Protein AF-A0AAX6IM41-F1 (afdb_monomer_lite)

Sequence (228 aa):
MDAFSNVVHNAVAFLSSGDANSGDGSAFSDLHLQEYSLAGMVCLLQQVRPNLSRSDAMWCLLASDLNVGRAAALEIPSRSDPKPVPSPRLEESDAVDSVLKSLENMSIKEEGEGEEEEEGKEMILDLVKQVRDLETQVKEQKAWAQRKAVQAVKKLSNDLTELKVLRMEREENQMVKMGKQALEDSTMKRLVEMEGALKKASGQVDRANAAPAGDVESGDMGRWRRAS

Secondary structure (DSSP, 8-state):
--HHHHHHHHHHHHHHT-------GGGGTS-THHHHHHHHHHHHHHHH-TT--HHHHHHHHHTTTT-HHHHHTPPPP------------THHHHHHHHHHHHHHHHHT---S--HHHHHHHHHHHHHHHHHHHHHHHHHHHHHHHHHHHHHHHHHHHHHHHHHHHHHHHHHHHHHHHHHHHHHHHHHHHHHHHHHHHHHHHHHHHHHHHHS------SS-TTSSS---

Foldseek 3Di:
DDPVVVVVVVVCCVVVVPCPPDDPPVVCVPPCCVVVVLVVLLVVLCVLPVVQDSVLSSVLCVVVVNDSVSSNPDDRPPCPDPPVPPPPPCVVVVVVVVVLVVLVVVLPDDDDDDPVSVVVSVVSVVVSVVVVVVVVVVVVVVVVVVVVVVVVVVVVVVVVVVVVVVVVVVVVVVVVVVVVVVVVVVVVVVVVVVVVVVVVVVVVVVVVVPPPPPDPPDDPPDPDPDDD

Radius of gyration: 45.44 Å; chains: 1; bounding box: 107×66×139 Å

pLDDT: mean 79.49, std 18.51, range [37.44, 98.38]

InterPro domains:
  IPR046527 PIR2-like, helical domain [PF20235] (1-74)
  IPR046934 PP2CA INTERACTING RING FINGER PROTEIN 2-like [PTHR46405] (109-211)

Organism: Iris pallida (NCBI:txid29817)

Structure (mmCIF, N/CA/C/O backbone):
data_AF-A0AAX6IM41-F1
#
_entry.id   AF-A0AAX6IM41-F1
#
loop_
_atom_site.group_PDB
_atom_site.id
_atom_site.type_symbol
_atom_site.label_atom_id
_atom_site.label_alt_id
_atom_site.label_comp_id
_atom_site.label_asym_id
_atom_site.label_entity_id
_atom_site.label_seq_id
_atom_site.pdbx_PDB_ins_code
_atom_site.Cartn_x
_atom_site.Cartn_y
_atom_site.Cartn_z
_atom_site.occupancy
_atom_site.B_iso_or_equiv
_atom_site.auth_seq_id
_atom_site.auth_comp_id
_atom_site.auth_asym_id
_atom_site.auth_atom_id
_atom_site.pdbx_PDB_model_num
ATOM 1 N N . MET A 1 1 ? -9.556 -31.821 -36.626 1.00 56.19 1 MET A N 1
ATOM 2 C CA . MET A 1 1 ? -9.173 -31.557 -35.224 1.00 56.19 1 MET A CA 1
ATOM 3 C C . MET A 1 1 ? -9.761 -30.217 -34.831 1.00 56.19 1 MET A C 1
ATOM 5 O O . MET A 1 1 ? -9.645 -29.289 -35.620 1.00 56.19 1 MET A O 1
ATOM 9 N N . ASP A 1 2 ? -10.436 -30.142 -33.685 1.00 83.56 2 ASP A N 1
ATOM 10 C CA . ASP A 1 2 ? -10.979 -28.891 -33.143 1.00 83.56 2 ASP A CA 1
ATOM 11 C C . ASP A 1 2 ? -9.843 -27.986 -32.632 1.00 83.56 2 ASP A C 1
ATOM 13 O O . ASP A 1 2 ? -8.815 -28.484 -32.163 1.00 83.56 2 ASP A O 1
ATOM 17 N N . ALA A 1 3 ? -10.019 -26.668 -32.731 1.00 71.50 3 ALA A N 1
ATOM 18 C CA . ALA A 1 3 ? -9.023 -25.680 -32.322 1.00 71.50 3 ALA A CA 1
ATOM 19 C C . ALA A 1 3 ? -8.642 -25.856 -30.847 1.00 71.50 3 ALA A C 1
ATOM 21 O O . ALA A 1 3 ? -7.462 -25.808 -30.505 1.00 71.50 3 ALA A O 1
ATOM 22 N N . PHE A 1 4 ? -9.622 -26.169 -29.994 1.00 69.56 4 PHE A N 1
ATOM 23 C CA . PHE A 1 4 ? -9.391 -26.467 -28.584 1.00 69.56 4 PHE A CA 1
ATOM 24 C C . PHE A 1 4 ? -8.487 -27.689 -28.399 1.00 69.56 4 PHE A C 1
ATOM 26 O O . PHE A 1 4 ? -7.491 -27.632 -27.680 1.00 69.56 4 PHE A O 1
ATOM 33 N N . SER A 1 5 ? -8.786 -28.778 -29.111 1.00 84.19 5 SER A N 1
ATOM 34 C CA . SER A 1 5 ? -7.987 -30.003 -29.047 1.00 84.19 5 SER A CA 1
ATOM 35 C C . SER A 1 5 ? -6.545 -29.761 -29.495 1.00 84.19 5 SER A C 1
ATOM 37 O O . SER A 1 5 ? -5.633 -30.361 -28.938 1.00 84.19 5 SER A O 1
ATOM 39 N N . ASN A 1 6 ? -6.334 -28.875 -30.469 1.00 76.88 6 ASN A N 1
ATOM 40 C CA . ASN A 1 6 ? -5.008 -28.543 -30.984 1.00 76.88 6 ASN A CA 1
ATOM 41 C C . ASN A 1 6 ? -4.199 -27.685 -29.993 1.00 76.88 6 ASN A C 1
ATOM 43 O O . ASN A 1 6 ? -3.004 -27.905 -29.804 1.00 76.88 6 ASN A O 1
ATOM 47 N N . VAL A 1 7 ? -4.864 -26.741 -29.318 1.00 84.00 7 VAL A N 1
ATOM 48 C CA . VAL A 1 7 ? -4.258 -25.897 -28.275 1.00 84.00 7 VAL A CA 1
ATOM 49 C C . VAL A 1 7 ? -3.870 -26.734 -27.058 1.00 84.00 7 VAL A C 1
ATOM 51 O O . VAL A 1 7 ? -2.740 -26.636 -26.586 1.00 84.00 7 VAL A O 1
ATOM 54 N N . VAL A 1 8 ? -4.768 -27.605 -26.588 1.00 83.88 8 VAL A N 1
ATOM 55 C CA . VAL A 1 8 ? -4.489 -28.495 -25.451 1.00 83.88 8 VAL A CA 1
ATOM 56 C C . VAL A 1 8 ? -3.366 -29.469 -25.793 1.00 83.88 8 VAL A C 1
ATOM 58 O O . VAL A 1 8 ? -2.466 -29.669 -24.984 1.00 83.88 8 VAL A O 1
ATOM 61 N N . HIS A 1 9 ? -3.373 -30.037 -27.000 1.00 82.06 9 HIS A N 1
ATOM 62 C CA . HIS A 1 9 ? -2.339 -30.977 -27.419 1.00 82.06 9 HIS A CA 1
ATOM 63 C C . HIS A 1 9 ? -0.952 -30.322 -27.485 1.00 82.06 9 HIS A C 1
ATOM 65 O O . HIS A 1 9 ? 0.009 -30.890 -26.972 1.00 82.06 9 HIS A O 1
ATOM 71 N N . ASN A 1 10 ? -0.857 -29.101 -28.022 1.00 75.75 10 ASN A N 1
ATOM 72 C CA . ASN A 1 10 ? 0.391 -28.333 -28.024 1.00 75.75 10 ASN A CA 1
ATOM 73 C C . ASN A 1 10 ? 0.855 -27.959 -26.613 1.00 75.75 10 ASN A C 1
ATOM 75 O O . ASN A 1 10 ? 2.031 -28.118 -26.296 1.00 75.75 10 ASN A O 1
ATOM 79 N N . ALA A 1 11 ? -0.052 -27.491 -25.752 1.00 80.75 11 ALA A N 1
ATOM 80 C CA . ALA A 1 11 ? 0.292 -27.100 -24.386 1.00 80.75 11 ALA A CA 1
ATOM 81 C C . ALA A 1 11 ? 0.803 -28.294 -23.566 1.00 80.75 11 ALA A C 1
ATOM 83 O O . ALA A 1 11 ? 1.813 -28.195 -22.872 1.00 80.75 11 ALA A O 1
ATOM 84 N N . VAL A 1 12 ? 0.139 -29.446 -23.687 1.00 81.69 12 VAL A N 1
ATOM 85 C CA . VAL A 1 12 ? 0.554 -30.680 -23.015 1.00 81.69 12 VAL A CA 1
ATOM 86 C C . VAL A 1 12 ? 1.887 -31.178 -23.566 1.00 81.69 12 VAL A C 1
ATOM 88 O O . VAL A 1 12 ? 2.749 -31.548 -22.774 1.00 81.69 12 VAL A O 1
ATOM 91 N N . ALA A 1 13 ? 2.095 -31.153 -24.886 1.00 79.50 13 ALA A N 1
ATOM 92 C CA . ALA A 1 13 ? 3.377 -31.527 -25.483 1.00 79.50 13 ALA A CA 1
ATOM 93 C C . ALA A 1 13 ? 4.521 -30.632 -24.976 1.00 79.50 13 ALA A C 1
ATOM 95 O O . ALA A 1 13 ? 5.575 -31.139 -24.601 1.00 79.50 13 ALA A O 1
ATOM 96 N N . PHE A 1 14 ? 4.285 -29.322 -24.880 1.00 75.56 14 PHE A N 1
ATOM 97 C CA . PHE A 1 14 ? 5.267 -28.356 -24.390 1.00 75.56 14 PHE A CA 1
ATOM 98 C C . PHE A 1 14 ? 5.641 -28.595 -22.919 1.00 75.56 14 PHE A C 1
ATOM 100 O O . PHE A 1 14 ? 6.818 -28.647 -22.577 1.00 75.56 14 PHE A O 1
ATOM 107 N N . LEU A 1 15 ? 4.649 -28.824 -22.052 1.00 75.44 15 LEU A N 1
ATOM 108 C CA . LEU A 1 15 ? 4.874 -29.106 -20.629 1.00 75.44 15 LEU A CA 1
ATOM 109 C C . LEU A 1 15 ? 5.491 -30.492 -20.382 1.00 75.44 15 LEU A C 1
ATOM 111 O O . LEU A 1 15 ? 6.252 -30.668 -19.434 1.00 75.44 15 LEU A O 1
ATOM 115 N N . SER A 1 16 ? 5.181 -31.472 -21.235 1.00 75.19 16 SER A N 1
ATOM 116 C CA . SER A 1 16 ? 5.694 -32.844 -21.113 1.00 75.19 16 SER A CA 1
ATOM 117 C C . SER A 1 16 ? 7.119 -32.992 -21.641 1.00 75.19 16 SER A C 1
ATOM 119 O O . SER A 1 16 ? 7.821 -33.912 -21.229 1.00 75.19 16 SER A O 1
ATOM 121 N N . SER A 1 17 ? 7.557 -32.107 -22.544 1.00 63.66 17 SER A N 1
ATOM 122 C CA . SER A 1 17 ? 8.887 -32.197 -23.153 1.00 63.66 17 SER A CA 1
ATOM 123 C C . SER A 1 17 ? 10.012 -31.688 -22.249 1.00 63.66 17 SER A C 1
ATOM 125 O O . SER A 1 17 ? 11.171 -31.830 -22.627 1.00 63.66 17 SER A O 1
ATOM 127 N N . GLY A 1 18 ? 9.704 -31.135 -21.067 1.00 56.78 18 GLY A N 1
ATOM 128 C CA . GLY A 1 18 ? 10.680 -30.875 -20.001 1.00 56.78 18 GLY A CA 1
ATOM 129 C C . GLY A 1 18 ? 11.868 -29.983 -20.377 1.00 56.78 18 GLY A C 1
ATOM 130 O O . GLY A 1 18 ? 12.823 -29.906 -19.609 1.00 56.78 18 GLY A O 1
ATOM 131 N N . ASP A 1 19 ? 11.826 -29.306 -21.525 1.00 52.22 19 ASP A N 1
ATOM 132 C CA . ASP A 1 19 ? 12.903 -28.443 -21.995 1.00 52.22 19 ASP A CA 1
ATOM 133 C C . ASP A 1 19 ? 12.692 -27.039 -21.425 1.00 52.22 19 ASP A C 1
ATOM 135 O O . ASP A 1 19 ? 12.343 -26.079 -22.109 1.00 52.22 19 ASP A O 1
ATOM 139 N N . ALA A 1 20 ? 12.868 -26.930 -20.108 1.00 55.19 20 ALA A N 1
ATOM 140 C CA . ALA A 1 20 ? 12.986 -25.660 -19.401 1.00 55.19 20 ALA A CA 1
ATOM 141 C C . ALA A 1 20 ? 14.367 -25.024 -19.651 1.00 55.19 20 ALA A C 1
ATOM 143 O O . ALA A 1 20 ? 14.981 -24.472 -18.736 1.00 55.19 20 ALA A O 1
ATOM 144 N N . ASN A 1 21 ? 14.900 -25.137 -20.870 1.00 51.75 21 ASN A N 1
ATOM 145 C CA . ASN A 1 21 ? 16.177 -24.546 -21.204 1.00 51.75 21 ASN A CA 1
ATOM 146 C C . ASN A 1 21 ? 15.980 -23.099 -21.664 1.00 51.75 21 ASN A C 1
ATOM 148 O O . ASN A 1 21 ? 15.691 -22.814 -22.821 1.00 51.75 21 ASN A O 1
ATOM 152 N N . SER A 1 22 ? 16.172 -22.191 -20.707 1.00 52.19 22 SER A N 1
ATOM 153 C CA . SER A 1 22 ? 16.793 -20.878 -20.911 1.00 52.19 22 SER A CA 1
ATOM 154 C C . SER A 1 22 ? 16.236 -20.035 -22.069 1.00 52.19 22 SER A C 1
ATOM 156 O O . SER A 1 22 ? 16.985 -19.520 -22.894 1.00 52.19 22 SER A O 1
ATOM 158 N N . GLY A 1 23 ? 14.917 -19.857 -22.112 1.00 45.66 23 GLY A N 1
ATOM 159 C CA . GLY A 1 23 ? 14.276 -18.785 -22.866 1.00 45.66 23 GLY A CA 1
ATOM 160 C C . GLY A 1 23 ? 13.927 -17.655 -21.909 1.00 45.66 23 GLY A C 1
ATOM 161 O O . GLY A 1 23 ? 13.082 -17.841 -21.040 1.00 45.66 23 GLY A O 1
ATOM 162 N N . ASP A 1 24 ? 14.629 -16.534 -22.046 1.00 47.53 24 ASP A N 1
ATOM 163 C CA . ASP A 1 24 ? 14.339 -15.222 -21.466 1.00 47.53 24 ASP A CA 1
ATOM 164 C C . ASP A 1 24 ? 12.879 -15.060 -20.984 1.00 47.53 24 ASP A C 1
ATOM 166 O O . ASP A 1 24 ? 11.926 -15.169 -21.761 1.00 47.53 24 ASP A O 1
ATOM 170 N N . GLY A 1 25 ? 12.707 -14.761 -19.691 1.00 48.38 25 GLY A N 1
ATOM 171 C CA . GLY A 1 25 ? 11.412 -14.458 -19.068 1.00 48.38 25 GLY A CA 1
ATOM 172 C C . GLY A 1 25 ? 10.672 -13.257 -19.685 1.00 48.38 25 GLY A C 1
ATOM 173 O O . GLY A 1 25 ? 9.590 -12.894 -19.221 1.00 48.38 25 GLY A O 1
ATOM 174 N N . SER A 1 26 ? 11.211 -12.644 -20.743 1.00 49.38 26 SER A N 1
ATOM 175 C CA . SER A 1 26 ? 10.553 -11.622 -21.553 1.00 49.38 26 SER A CA 1
ATOM 176 C C . SER A 1 26 ? 9.393 -12.136 -22.414 1.00 49.38 26 SER A C 1
ATOM 178 O O . SER A 1 26 ? 8.506 -11.342 -22.725 1.00 49.38 26 SER A O 1
ATOM 180 N N . ALA A 1 27 ? 9.307 -13.438 -22.729 1.00 50.91 27 ALA A N 1
ATOM 181 C CA . ALA A 1 27 ? 8.261 -13.968 -23.623 1.00 50.91 27 ALA A CA 1
ATOM 182 C C . ALA A 1 27 ? 6.819 -13.784 -23.098 1.00 50.91 27 ALA A C 1
ATOM 184 O O . ALA A 1 27 ? 5.864 -13.833 -23.872 1.00 50.91 27 ALA A O 1
ATOM 185 N N . PHE A 1 28 ? 6.656 -13.532 -21.796 1.00 42.47 28 PHE A N 1
ATOM 186 C CA . PHE A 1 28 ? 5.368 -13.194 -21.179 1.00 42.47 28 PHE A CA 1
ATOM 187 C C . PHE A 1 28 ? 5.298 -11.771 -20.621 1.00 42.47 28 PHE A C 1
ATOM 189 O O . PHE A 1 28 ? 4.240 -11.364 -20.152 1.00 42.47 28 PHE A O 1
ATOM 196 N N . SER A 1 29 ? 6.388 -11.003 -20.687 1.00 48.03 29 SER A N 1
ATOM 197 C CA . SER A 1 29 ? 6.413 -9.626 -20.178 1.00 48.03 29 SER A CA 1
ATOM 198 C C . SER A 1 29 ? 5.613 -8.661 -21.063 1.00 48.03 29 SER A C 1
ATOM 200 O O . SER A 1 29 ? 5.144 -7.639 -20.575 1.00 48.03 29 SER A O 1
ATOM 202 N N . ASP A 1 30 ? 5.433 -9.008 -22.343 1.00 50.41 30 ASP A N 1
ATOM 203 C CA . ASP A 1 30 ? 4.736 -8.185 -23.346 1.00 50.41 30 ASP A CA 1
ATOM 204 C C . ASP A 1 30 ? 3.269 -8.598 -23.557 1.00 50.41 30 ASP A C 1
ATOM 206 O O . ASP A 1 30 ? 2.481 -7.921 -24.221 1.00 50.41 30 ASP A O 1
ATOM 210 N N . LEU A 1 31 ? 2.863 -9.721 -22.964 1.00 46.94 31 LEU A N 1
ATOM 211 C CA . LEU A 1 31 ? 1.472 -10.118 -22.961 1.00 46.94 31 LEU A CA 1
ATOM 212 C C . LEU A 1 31 ? 0.847 -9.482 -21.724 1.00 46.94 31 LEU A C 1
ATOM 214 O O . LEU A 1 31 ? 1.042 -9.943 -20.602 1.00 46.94 31 LEU A O 1
ATOM 218 N N . HIS A 1 32 ? -0.004 -8.483 -21.942 1.00 51.91 32 HIS A N 1
ATOM 219 C CA . HIS A 1 32 ? -0.991 -7.958 -20.987 1.00 51.91 32 HIS A CA 1
ATOM 220 C C . HIS A 1 32 ? -1.922 -9.050 -20.396 1.00 51.91 32 HIS A C 1
ATOM 222 O O . HIS A 1 32 ? -2.975 -8.759 -19.840 1.00 51.91 32 HIS A O 1
ATOM 228 N N . LEU A 1 33 ? -1.575 -10.332 -20.524 1.00 53.97 33 LEU A N 1
ATOM 229 C CA . LEU A 1 33 ? -2.259 -11.503 -20.016 1.00 53.97 33 LEU A CA 1
ATOM 230 C C . LEU A 1 33 ? -2.556 -11.383 -18.524 1.00 53.97 33 LEU A C 1
ATOM 232 O O . LEU A 1 33 ? -3.592 -11.867 -18.102 1.00 53.97 33 LEU A O 1
ATOM 236 N N . GLN A 1 34 ? -1.725 -10.701 -17.732 1.00 54.88 34 GLN A N 1
ATOM 237 C CA . GLN A 1 34 ? -2.030 -10.441 -16.322 1.00 54.88 34 GLN A CA 1
ATOM 238 C C . GLN A 1 34 ? -3.198 -9.451 -16.150 1.00 54.88 34 GLN A C 1
ATOM 240 O O . GLN A 1 34 ? -4.094 -9.690 -15.339 1.00 54.88 34 GLN A O 1
ATOM 245 N N . GLU A 1 35 ? -3.239 -8.378 -16.944 1.00 53.56 35 GLU A N 1
ATOM 246 C CA . GLU A 1 35 ? -4.320 -7.382 -16.925 1.00 53.56 35 GLU A CA 1
ATOM 247 C C . GLU A 1 35 ? -5.621 -7.945 -17.520 1.00 53.56 35 GLU A C 1
ATOM 249 O O . GLU A 1 35 ? -6.700 -7.757 -16.952 1.00 53.56 35 GLU A O 1
ATOM 254 N N . TYR A 1 36 ? -5.524 -8.710 -18.612 1.00 62.78 36 TYR A N 1
ATOM 255 C CA . TYR A 1 36 ? -6.655 -9.407 -19.226 1.00 62.78 36 TYR A CA 1
ATOM 256 C C . TYR A 1 36 ? -7.138 -10.600 -18.386 1.00 62.78 36 TYR A C 1
ATOM 258 O O . TYR A 1 36 ? -8.338 -10.864 -18.354 1.00 62.78 36 TYR A O 1
ATOM 266 N N . SER A 1 37 ? -6.252 -11.276 -17.644 1.00 76.81 37 SER A N 1
ATOM 267 C CA . SER A 1 37 ? -6.614 -12.343 -16.697 1.00 76.81 37 SER A CA 1
ATOM 268 C C . SER A 1 37 ? -7.368 -11.777 -15.498 1.00 76.81 37 SER A C 1
ATOM 270 O O . SER A 1 37 ? -8.423 -12.300 -15.144 1.00 76.81 37 SER A O 1
ATOM 272 N N . LEU A 1 38 ? -6.919 -10.652 -14.924 1.00 86.38 38 LEU A N 1
ATOM 273 C CA . LEU A 1 38 ? -7.656 -9.984 -13.848 1.00 86.38 38 LEU A CA 1
ATOM 274 C C . LEU A 1 38 ? -9.015 -9.469 -14.327 1.00 86.38 38 LEU A C 1
ATOM 276 O O . LEU A 1 38 ? -10.023 -9.698 -13.662 1.00 86.38 38 LEU A O 1
ATOM 280 N N . ALA A 1 39 ? -9.067 -8.816 -15.491 1.00 88.19 39 ALA A N 1
ATOM 281 C CA . ALA A 1 39 ? -10.329 -8.383 -16.085 1.00 88.19 39 ALA A CA 1
ATOM 282 C C . ALA A 1 39 ? -11.271 -9.571 -16.352 1.00 88.19 39 ALA A C 1
ATOM 284 O O . ALA A 1 39 ? -12.469 -9.473 -16.080 1.00 88.19 39 ALA A O 1
ATOM 285 N N . GLY A 1 40 ? -10.728 -10.702 -16.812 1.00 88.88 40 GLY A N 1
ATOM 286 C CA . GLY A 1 40 ? -11.453 -11.957 -16.995 1.00 88.88 40 GLY A CA 1
ATOM 287 C C . GLY A 1 40 ? -12.000 -12.519 -15.682 1.00 88.88 40 GLY A C 1
ATOM 288 O O . GLY A 1 40 ? -13.186 -12.824 -15.601 1.00 88.88 40 GLY A O 1
ATOM 289 N N . MET A 1 41 ? -11.187 -12.581 -14.626 1.00 90.62 41 MET A N 1
ATOM 290 C CA . MET A 1 41 ? -11.609 -13.033 -13.294 1.00 90.62 41 MET A CA 1
ATOM 291 C C . MET A 1 41 ? -12.680 -12.125 -12.681 1.00 90.62 41 MET A C 1
ATOM 293 O O . MET A 1 41 ? -13.647 -12.621 -12.104 1.00 90.62 41 MET A O 1
ATOM 297 N N . VAL A 1 42 ? -12.549 -10.805 -12.844 1.00 91.81 42 VAL A N 1
ATOM 298 C CA . VAL A 1 42 ? -13.567 -9.831 -12.427 1.00 91.81 42 VAL A CA 1
ATOM 299 C C . VAL A 1 42 ? -14.871 -10.058 -13.192 1.00 91.81 42 VAL A C 1
ATOM 301 O O . VAL A 1 42 ? -15.928 -10.119 -12.569 1.00 91.81 42 VAL A O 1
ATOM 304 N N . CYS A 1 43 ? -14.810 -10.264 -14.512 1.00 90.50 43 CYS A N 1
ATOM 305 C CA . CYS A 1 43 ? -15.995 -10.582 -15.310 1.00 90.50 43 CYS A CA 1
ATOM 306 C C . CYS A 1 43 ? -16.649 -11.900 -14.869 1.00 90.50 43 CYS A C 1
ATOM 308 O O . CYS A 1 43 ? -17.869 -11.954 -14.747 1.00 90.50 43 CYS A O 1
ATOM 310 N N . LEU A 1 44 ? -15.865 -12.946 -14.592 1.00 91.75 44 LEU A N 1
ATOM 311 C CA . LEU A 1 44 ? -16.376 -14.234 -14.108 1.00 91.75 44 LEU A CA 1
ATOM 312 C C . LEU A 1 44 ? -17.070 -14.098 -12.744 1.00 91.75 44 LEU A C 1
ATOM 314 O O . LEU A 1 44 ? -18.157 -14.634 -12.549 1.00 91.75 44 LEU A O 1
ATOM 318 N N . LEU A 1 45 ? -16.499 -13.325 -11.819 1.00 92.50 45 LEU A N 1
ATOM 319 C CA . LEU A 1 45 ? -17.137 -13.017 -10.535 1.00 92.50 45 LEU A CA 1
ATOM 320 C C . LEU A 1 45 ? -18.448 -12.254 -10.701 1.00 92.50 45 LEU A C 1
ATOM 322 O O . LEU A 1 45 ? -19.424 -12.574 -10.027 1.00 92.50 45 LEU A O 1
ATOM 326 N N . GLN A 1 46 ? -18.487 -11.280 -11.610 1.00 91.75 46 GLN A N 1
ATOM 327 C CA . GLN A 1 46 ? -19.702 -10.523 -11.907 1.00 91.75 46 GLN A CA 1
ATOM 328 C C . GLN A 1 46 ? -20.771 -11.380 -12.601 1.00 91.75 46 GLN A C 1
ATOM 330 O O . GLN A 1 46 ? -21.954 -11.137 -12.399 1.00 91.75 46 GLN A O 1
ATOM 335 N N . GLN A 1 47 ? -20.396 -12.423 -13.349 1.00 89.12 47 GLN A N 1
ATOM 336 C CA . GLN A 1 47 ? -21.360 -13.389 -13.896 1.00 89.12 47 GLN A CA 1
ATOM 337 C C . GLN A 1 47 ? -22.025 -14.227 -12.798 1.00 89.12 47 GLN A C 1
ATOM 339 O O . GLN A 1 47 ? -23.228 -14.468 -12.854 1.00 89.12 47 GLN A O 1
ATOM 344 N N . VAL A 1 48 ? -21.262 -14.647 -11.784 1.00 89.25 48 VAL A N 1
ATOM 345 C CA . VAL A 1 48 ? -21.794 -15.406 -10.637 1.00 89.25 48 VAL A CA 1
ATOM 346 C C . VAL A 1 48 ? -22.537 -14.485 -9.656 1.00 89.25 48 VAL A C 1
ATOM 348 O O . VAL A 1 48 ? -23.469 -14.915 -8.979 1.00 89.25 48 VAL A O 1
ATOM 351 N N . ARG A 1 49 ? -22.149 -13.204 -9.581 1.00 86.56 49 ARG A N 1
ATOM 352 C CA . ARG A 1 49 ? -22.723 -12.181 -8.692 1.00 86.56 49 ARG A CA 1
ATOM 353 C C . ARG A 1 49 ? -22.996 -10.880 -9.464 1.00 86.56 49 ARG A C 1
ATOM 355 O O . ARG A 1 49 ? -22.202 -9.946 -9.378 1.00 86.56 49 ARG A O 1
ATOM 362 N N . PRO A 1 50 ? -24.137 -10.765 -10.166 1.00 8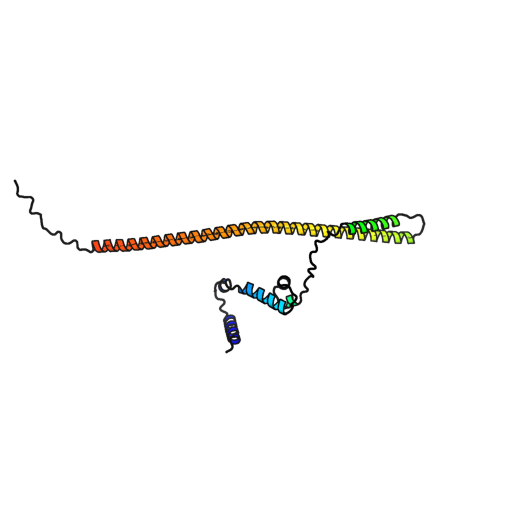2.06 50 PRO A N 1
ATOM 363 C CA . PRO A 1 50 ? -24.415 -9.639 -11.070 1.00 82.06 50 PRO A CA 1
ATOM 364 C C . PRO A 1 50 ? -24.542 -8.277 -10.377 1.00 82.06 50 PRO A C 1
ATOM 366 O O . PRO A 1 50 ? -24.311 -7.246 -11.000 1.00 82.06 50 PRO A O 1
ATOM 369 N N . ASN A 1 51 ? -24.839 -8.258 -9.075 1.00 85.12 51 ASN A N 1
ATOM 370 C CA . ASN A 1 51 ? -24.920 -7.026 -8.282 1.00 85.12 51 ASN A CA 1
ATOM 371 C C . ASN A 1 51 ? -23.557 -6.578 -7.716 1.00 85.12 51 ASN A C 1
ATOM 373 O O . ASN A 1 51 ? -23.488 -5.599 -6.976 1.00 85.12 51 ASN A O 1
ATOM 377 N N . LEU A 1 52 ? -22.475 -7.305 -8.016 1.00 88.06 52 LEU A N 1
ATOM 378 C CA . LEU A 1 52 ? -21.134 -7.025 -7.513 1.00 88.06 52 LEU A CA 1
ATOM 379 C C . LEU A 1 52 ? -20.481 -5.908 -8.335 1.00 88.06 52 LEU A C 1
ATOM 381 O O . LEU A 1 52 ? -20.256 -6.043 -9.544 1.00 88.06 52 LEU A O 1
ATOM 385 N N . SER A 1 53 ? -20.139 -4.799 -7.678 1.00 91.19 53 SER A N 1
ATOM 386 C CA . SER A 1 53 ? -19.420 -3.714 -8.344 1.00 91.19 53 SER A CA 1
ATOM 387 C C . SER A 1 53 ? -18.028 -4.179 -8.787 1.00 91.19 53 SER A C 1
ATOM 389 O O . SER A 1 53 ? -17.431 -5.077 -8.189 1.00 91.19 53 SER A O 1
ATOM 391 N N . ARG A 1 54 ? -17.467 -3.540 -9.821 1.00 89.31 54 ARG A N 1
ATOM 392 C CA . ARG A 1 54 ? -16.105 -3.848 -10.292 1.00 89.31 54 ARG A CA 1
ATOM 393 C C . ARG A 1 54 ? -15.079 -3.725 -9.158 1.00 89.31 54 ARG A C 1
ATOM 395 O O . ARG A 1 54 ? -14.151 -4.524 -9.079 1.00 89.31 54 ARG A O 1
ATOM 402 N N . SER A 1 55 ? -15.258 -2.740 -8.276 1.00 88.88 55 SER A N 1
ATOM 403 C CA . SER A 1 55 ? -14.417 -2.531 -7.094 1.00 88.88 55 SER A CA 1
ATOM 404 C C . SER A 1 55 ? -14.543 -3.650 -6.066 1.00 88.88 55 SER A C 1
ATOM 406 O O . SER A 1 55 ? -13.523 -4.115 -5.563 1.00 88.88 55 SER A O 1
ATOM 408 N N . ASP A 1 56 ? -15.759 -4.110 -5.784 1.00 91.94 56 ASP A N 1
ATOM 409 C CA . ASP A 1 56 ? -15.976 -5.177 -4.803 1.00 91.94 56 ASP A CA 1
ATOM 410 C C . ASP A 1 56 ? -15.479 -6.521 -5.344 1.00 91.94 56 ASP A C 1
ATOM 412 O O . ASP A 1 56 ? -14.865 -7.289 -4.612 1.00 91.94 56 ASP A O 1
ATOM 416 N N . ALA A 1 57 ? -15.635 -6.768 -6.649 1.00 91.94 57 ALA A N 1
ATOM 417 C CA . ALA A 1 57 ? -15.063 -7.934 -7.316 1.00 91.94 57 ALA A CA 1
ATOM 418 C C . ALA A 1 57 ? -13.532 -7.966 -7.208 1.00 91.94 57 ALA A C 1
ATOM 420 O O . ALA A 1 57 ? -12.957 -9.001 -6.870 1.00 91.94 57 ALA A O 1
ATOM 421 N N . MET A 1 58 ? -12.866 -6.828 -7.437 1.00 91.88 58 MET A N 1
ATOM 422 C CA . MET A 1 58 ? -11.417 -6.723 -7.245 1.00 91.88 58 MET A CA 1
ATOM 423 C C . MET A 1 58 ? -11.019 -6.956 -5.782 1.00 91.88 58 MET A C 1
ATOM 425 O O . MET A 1 58 ? -10.042 -7.657 -5.528 1.00 91.88 58 MET A O 1
ATOM 429 N N . TRP A 1 59 ? -11.781 -6.432 -4.817 1.00 92.00 59 TRP A N 1
ATOM 430 C CA . TRP A 1 59 ? -11.522 -6.668 -3.394 1.00 92.00 59 TRP A CA 1
ATOM 431 C C . TRP A 1 59 ? -11.667 -8.148 -3.013 1.00 92.00 59 TRP A C 1
ATOM 433 O O . TRP A 1 59 ? -10.770 -8.697 -2.378 1.00 92.00 59 TRP A O 1
ATOM 443 N N . CYS A 1 60 ? -12.734 -8.822 -3.454 1.00 90.25 60 CYS A N 1
ATOM 444 C CA . CYS A 1 60 ? -12.948 -10.248 -3.192 1.00 90.25 60 CYS A CA 1
ATOM 445 C C . CYS A 1 60 ? -11.827 -11.120 -3.779 1.00 90.25 60 CYS A C 1
ATOM 447 O O . CYS A 1 60 ? -11.403 -12.083 -3.138 1.00 90.25 60 CYS A O 1
ATOM 449 N N . LEU A 1 61 ? -11.322 -10.776 -4.971 1.00 91.75 61 LEU A N 1
ATOM 450 C CA . LEU A 1 61 ? -10.176 -11.456 -5.581 1.00 91.75 61 LEU A CA 1
ATOM 451 C C . LEU A 1 61 ? -8.907 -11.274 -4.752 1.00 91.75 61 LEU A C 1
ATOM 453 O O . LEU A 1 61 ? -8.233 -12.257 -4.460 1.00 91.75 61 LEU A O 1
ATOM 457 N N . LEU A 1 62 ? -8.601 -10.044 -4.339 1.00 90.50 62 LEU A N 1
ATOM 458 C CA . LEU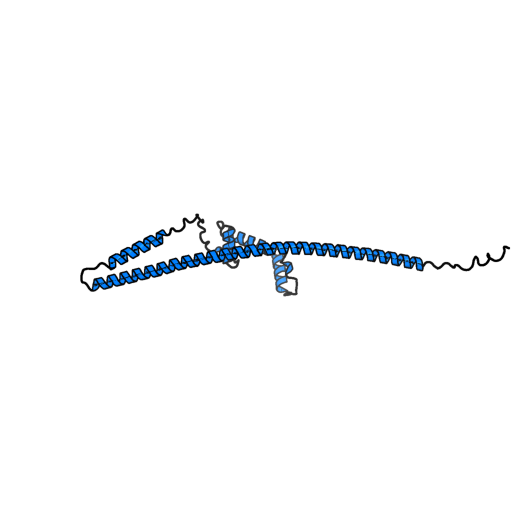 A 1 62 ? -7.428 -9.756 -3.509 1.00 90.50 62 LEU A CA 1
ATOM 459 C C . LEU A 1 62 ? -7.509 -10.447 -2.142 1.00 90.50 62 LEU A C 1
ATOM 461 O O . LEU A 1 62 ? -6.510 -10.973 -1.667 1.00 90.50 62 LEU A O 1
ATOM 465 N N . ALA A 1 63 ? -8.699 -10.509 -1.543 1.00 88.12 63 ALA A N 1
ATOM 466 C CA . ALA A 1 63 ? -8.940 -11.200 -0.278 1.00 88.12 63 ALA A CA 1
ATOM 467 C C . ALA A 1 63 ? -8.907 -12.739 -0.392 1.00 88.12 63 ALA A C 1
ATOM 469 O O . ALA A 1 63 ? -8.882 -13.426 0.627 1.00 88.12 63 ALA A O 1
ATOM 470 N N . SER A 1 64 ? -8.913 -13.284 -1.613 1.00 89.38 64 SER A N 1
ATOM 471 C CA . SER A 1 64 ? -8.979 -14.727 -1.887 1.00 89.38 64 SER A CA 1
ATOM 472 C C . SER A 1 64 ? -7.774 -15.266 -2.658 1.00 89.38 64 SER A C 1
ATOM 474 O O . SER A 1 64 ? -7.887 -16.321 -3.286 1.00 89.38 64 SER A O 1
ATOM 476 N N . ASP A 1 65 ? -6.645 -14.556 -2.661 1.00 90.31 65 ASP A N 1
ATOM 477 C CA . ASP A 1 65 ? -5.438 -14.929 -3.418 1.00 90.31 65 ASP A CA 1
ATOM 478 C C . ASP A 1 65 ? -5.716 -15.126 -4.924 1.00 90.31 65 ASP A C 1
ATOM 480 O O . ASP A 1 65 ? -5.212 -16.052 -5.556 1.00 90.31 65 ASP A O 1
ATOM 484 N N . LEU A 1 66 ? -6.580 -14.278 -5.496 1.00 88.00 66 LEU A N 1
ATOM 485 C CA . LEU A 1 66 ? -7.076 -14.336 -6.880 1.00 88.00 66 LEU A CA 1
ATOM 486 C C . LEU A 1 66 ? -7.879 -15.606 -7.228 1.00 88.00 66 LEU A C 1
ATOM 488 O O . LEU A 1 66 ? -8.173 -15.860 -8.395 1.00 88.00 66 LEU A O 1
ATOM 492 N N . ASN A 1 67 ? -8.300 -16.398 -6.240 1.00 89.25 67 ASN A N 1
ATOM 493 C CA . ASN A 1 67 ? -9.130 -17.574 -6.481 1.00 89.25 67 ASN A CA 1
ATOM 494 C C . ASN A 1 67 ? -10.610 -17.186 -6.651 1.00 89.25 67 ASN A C 1
ATOM 496 O O . ASN A 1 67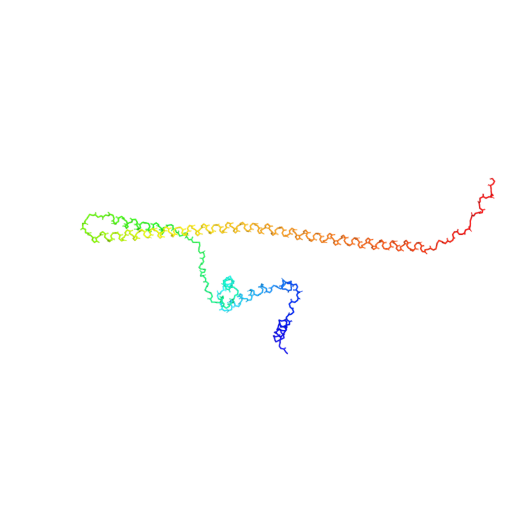 ? -11.283 -16.831 -5.684 1.00 89.25 67 ASN A O 1
ATOM 500 N N . VAL A 1 68 ? -11.133 -17.310 -7.874 1.00 87.81 68 VAL A N 1
ATOM 501 C CA . VAL A 1 68 ? -12.522 -16.959 -8.238 1.00 87.81 68 VAL A CA 1
ATOM 502 C C . VAL A 1 68 ? -13.563 -17.733 -7.417 1.00 87.81 68 VAL A C 1
ATOM 504 O O . VAL A 1 68 ? -14.565 -17.155 -7.003 1.00 87.81 68 VAL A O 1
ATOM 507 N N . GLY A 1 69 ? -13.323 -19.019 -7.135 1.00 87.69 69 GLY A N 1
ATOM 508 C CA . GLY A 1 69 ? -14.247 -19.857 -6.362 1.00 87.69 69 GLY A CA 1
ATOM 509 C C . GLY A 1 69 ? -14.358 -19.418 -4.901 1.00 87.69 69 GLY A C 1
ATOM 510 O O . GLY A 1 69 ? -15.460 -19.299 -4.371 1.00 87.69 69 GLY A O 1
ATOM 511 N N . ARG A 1 70 ? -13.221 -19.101 -4.268 1.00 87.69 70 ARG A N 1
ATOM 512 C CA . ARG A 1 70 ? -13.183 -18.541 -2.905 1.00 87.69 70 ARG A CA 1
ATOM 513 C C . ARG A 1 70 ? -13.764 -17.125 -2.868 1.00 87.69 70 ARG A C 1
ATOM 515 O O . ARG A 1 70 ? -14.577 -16.824 -2.000 1.00 87.69 70 ARG A O 1
ATOM 522 N N . ALA A 1 71 ? -13.420 -16.296 -3.852 1.00 90.06 71 ALA A N 1
ATOM 523 C CA . ALA A 1 71 ? -13.904 -14.925 -3.962 1.00 90.06 71 ALA A CA 1
ATOM 524 C C . ALA A 1 71 ? -15.430 -14.850 -4.123 1.00 90.06 71 ALA A C 1
ATOM 526 O O . ALA A 1 71 ? -16.059 -13.940 -3.586 1.00 90.06 71 ALA A O 1
ATOM 527 N N . ALA A 1 72 ? -16.044 -15.817 -4.812 1.00 87.38 72 ALA A N 1
ATOM 528 C CA . ALA A 1 72 ? -17.492 -15.860 -4.995 1.00 87.38 72 ALA A CA 1
ATOM 529 C C . ALA A 1 72 ? -18.251 -16.046 -3.669 1.00 87.38 72 ALA A C 1
ATOM 531 O O . ALA A 1 72 ? -19.354 -15.515 -3.531 1.00 87.38 72 ALA A O 1
ATOM 532 N N . ALA A 1 73 ? -17.651 -16.729 -2.689 1.00 86.56 73 ALA A N 1
ATOM 533 C CA . ALA A 1 73 ? -18.248 -16.999 -1.381 1.00 86.56 73 ALA A CA 1
ATOM 534 C C . ALA A 1 73 ? -18.029 -15.880 -0.343 1.00 86.56 73 ALA A C 1
ATOM 536 O O . ALA A 1 73 ? -18.604 -15.940 0.740 1.00 86.56 73 ALA A O 1
ATOM 537 N N . LEU A 1 74 ? -17.215 -14.861 -0.643 1.00 84.81 74 LEU A N 1
ATOM 538 C CA . LEU A 1 74 ? -16.930 -13.782 0.307 1.00 84.81 74 LEU A CA 1
ATOM 539 C C . LEU A 1 74 ? -18.091 -12.791 0.420 1.00 84.81 74 LEU A C 1
ATOM 541 O O . LEU A 1 74 ? -18.503 -12.178 -0.565 1.00 84.81 74 LEU A O 1
ATOM 545 N N . GLU A 1 75 ? -18.593 -12.561 1.626 1.00 78.06 75 GLU A N 1
ATOM 546 C CA . GLU A 1 75 ? -19.543 -11.478 1.869 1.00 78.06 75 GLU A CA 1
ATOM 547 C C . GLU A 1 75 ? -18.840 -10.122 1.742 1.00 78.06 75 GLU A C 1
ATOM 549 O O . GLU A 1 75 ? -17.745 -9.914 2.267 1.00 78.06 75 GLU A O 1
ATOM 554 N N . ILE A 1 76 ? -19.453 -9.199 0.995 1.00 77.06 76 ILE A N 1
ATOM 555 C CA . ILE A 1 76 ? -18.929 -7.839 0.858 1.00 77.06 76 ILE A CA 1
ATOM 556 C C . ILE A 1 76 ? -19.294 -7.123 2.158 1.00 77.06 76 ILE A C 1
ATOM 558 O O . ILE A 1 76 ? -20.487 -7.063 2.476 1.00 77.06 76 ILE A O 1
ATOM 562 N N . PRO A 1 77 ? -18.331 -6.546 2.894 1.00 67.69 77 PRO A N 1
ATOM 563 C CA . PRO A 1 77 ? -18.655 -5.662 4.004 1.00 67.69 77 PRO A CA 1
ATOM 564 C C . PRO A 1 77 ? -19.577 -4.567 3.470 1.00 67.69 77 PRO A C 1
ATOM 566 O O . PRO A 1 77 ? -19.188 -3.874 2.527 1.00 67.69 77 PRO A O 1
ATOM 569 N N . SER A 1 78 ? -20.803 -4.440 3.994 1.00 53.91 78 SER A N 1
ATOM 570 C CA . SER A 1 78 ? -21.760 -3.474 3.454 1.00 53.91 78 SER A CA 1
ATOM 571 C C . SER A 1 78 ? -21.125 -2.088 3.502 1.00 53.91 78 SER A C 1
ATOM 573 O O . SER A 1 78 ? -20.981 -1.495 4.572 1.00 53.91 78 SER A O 1
ATOM 575 N N . ARG A 1 79 ? -20.733 -1.565 2.337 1.00 52.62 79 ARG A N 1
ATOM 576 C CA . ARG A 1 79 ? -20.413 -0.154 2.152 1.00 52.62 79 ARG A CA 1
ATOM 577 C C . ARG A 1 79 ? -21.734 0.602 2.198 1.00 52.62 79 ARG A C 1
ATOM 579 O O . ARG A 1 79 ? -22.201 1.114 1.191 1.00 52.62 79 ARG A O 1
ATOM 586 N N . SER A 1 80 ? -22.371 0.626 3.367 1.00 42.97 80 SER A N 1
ATOM 587 C CA . SER A 1 80 ? -23.255 1.729 3.702 1.00 42.97 80 SER A CA 1
ATOM 588 C C . SER A 1 80 ? -22.435 2.988 3.469 1.00 42.97 80 SER A C 1
ATOM 590 O O . SER A 1 80 ? -21.325 3.086 4.001 1.00 42.97 80 SER A O 1
ATOM 592 N N . ASP A 1 81 ? -22.941 3.870 2.612 1.00 41.12 81 ASP A N 1
ATOM 593 C CA . ASP A 1 81 ? -22.305 5.127 2.244 1.00 41.12 81 ASP A CA 1
ATOM 594 C C . ASP A 1 81 ? -21.582 5.759 3.439 1.00 41.12 81 ASP A C 1
ATOM 596 O O . ASP A 1 81 ? -22.150 5.791 4.542 1.00 41.12 81 ASP A O 1
ATOM 600 N N . PRO A 1 82 ? -20.386 6.348 3.255 1.00 45.06 82 PRO A N 1
ATOM 601 C CA . PRO A 1 82 ? -19.947 7.380 4.165 1.00 45.06 82 PRO A CA 1
ATOM 602 C C . PRO A 1 82 ? -20.905 8.560 3.961 1.00 45.06 82 PRO A C 1
ATOM 604 O O . PRO A 1 82 ? -20.592 9.538 3.285 1.00 45.06 82 PRO A O 1
ATOM 607 N N . LYS A 1 83 ? -22.090 8.498 4.587 1.00 37.44 83 LYS A N 1
ATOM 608 C CA . LYS A 1 83 ? -22.712 9.716 5.096 1.00 37.44 83 LYS A CA 1
ATOM 609 C C . LYS A 1 83 ? -21.581 10.470 5.795 1.00 37.44 83 LYS A C 1
ATOM 611 O O . LYS A 1 83 ? -20.797 9.805 6.483 1.00 37.44 83 LYS A O 1
ATOM 616 N N . PRO A 1 84 ? -21.451 11.799 5.623 1.00 43.03 84 PRO A N 1
ATOM 617 C CA . PRO A 1 84 ? -20.603 12.571 6.511 1.00 43.03 84 PRO A CA 1
ATOM 618 C C . PRO A 1 84 ? -21.067 12.182 7.901 1.00 43.03 84 PRO A C 1
ATOM 620 O O . PRO A 1 84 ? -22.206 12.456 8.277 1.00 43.03 84 PRO A O 1
ATOM 623 N N . VAL A 1 85 ? -20.243 11.379 8.567 1.00 40.62 85 VAL A N 1
ATOM 624 C CA . VAL A 1 85 ? -20.529 10.864 9.888 1.00 40.62 85 VAL A CA 1
ATOM 625 C C . VAL A 1 85 ? -20.769 12.148 10.665 1.00 40.62 85 VAL A C 1
ATOM 627 O O . VAL A 1 85 ? -19.853 12.978 10.705 1.00 40.62 85 VAL A O 1
ATOM 630 N N . PRO A 1 86 ? -21.976 12.410 11.202 1.00 43.03 86 PRO A N 1
ATOM 631 C CA . PRO A 1 86 ? -22.033 13.340 12.304 1.00 43.03 86 PRO A CA 1
ATOM 632 C C . PRO A 1 86 ? -21.080 12.688 13.285 1.00 43.03 86 PRO A C 1
ATOM 634 O O . PRO A 1 86 ? -21.346 11.558 13.702 1.00 43.03 86 PRO A O 1
ATOM 637 N N . SER A 1 87 ? -19.916 13.315 13.499 1.00 44.72 87 SER A N 1
ATOM 638 C CA . SER A 1 87 ? -18.943 12.925 14.512 1.00 44.72 87 SER A CA 1
ATOM 639 C C . SER A 1 87 ? -19.727 12.283 15.644 1.00 44.72 87 SER A C 1
ATOM 641 O O . SER A 1 87 ? -20.660 12.964 16.085 1.00 44.72 87 SER A O 1
ATOM 643 N N . PRO A 1 88 ? -19.474 11.013 16.038 1.00 50.44 88 PRO A N 1
ATOM 644 C CA . PRO A 1 88 ? -20.179 10.418 17.159 1.00 50.44 88 PRO A CA 1
ATOM 645 C C . PRO A 1 88 ? -19.935 11.385 18.293 1.00 50.44 88 PRO A C 1
ATOM 647 O O . PRO A 1 88 ? -18.803 11.593 18.740 1.00 50.44 88 PRO A O 1
ATOM 650 N N . ARG A 1 89 ? -20.983 12.150 18.552 1.00 44.91 89 ARG A N 1
ATOM 651 C CA . ARG A 1 89 ? -20.926 13.330 19.373 1.00 44.91 89 ARG A CA 1
ATOM 652 C C . ARG A 1 89 ? -20.533 12.771 20.730 1.00 44.91 89 ARG A C 1
ATOM 654 O O . ARG A 1 89 ? -20.976 11.685 21.102 1.00 44.91 89 ARG A O 1
ATOM 661 N N . LEU A 1 90 ? -19.655 13.475 21.423 1.00 48.44 90 LEU A N 1
ATOM 662 C CA . LEU A 1 90 ? -19.098 13.106 22.728 1.00 48.44 90 LEU A CA 1
ATOM 663 C C . LEU A 1 90 ? -20.165 12.752 23.801 1.00 48.44 90 LEU A C 1
ATOM 665 O O . LEU A 1 90 ? -19.821 12.273 24.872 1.00 48.44 90 LEU A O 1
ATOM 669 N N . GLU A 1 91 ? -21.446 12.908 23.476 1.00 52.28 91 GLU A N 1
ATOM 670 C CA . GLU A 1 91 ? -22.649 12.720 24.284 1.00 52.28 91 GLU A CA 1
ATOM 671 C C . GLU A 1 91 ? -22.837 11.301 24.842 1.00 52.28 91 GLU A C 1
ATOM 673 O O . GLU A 1 91 ? -23.410 11.154 25.915 1.00 52.28 91 GLU A O 1
ATOM 678 N N . GLU A 1 92 ? -22.376 10.246 24.158 1.00 57.41 92 GLU A N 1
ATOM 679 C CA . GLU A 1 92 ? -22.565 8.875 24.670 1.00 57.41 92 GLU A CA 1
ATOM 680 C C . GLU A 1 92 ? -21.671 8.613 25.894 1.00 57.41 92 GLU A C 1
ATOM 682 O O . GLU A 1 92 ? -22.087 7.938 26.827 1.00 57.41 92 GLU A O 1
ATOM 687 N N . SER A 1 93 ? -20.476 9.222 25.946 1.00 64.06 93 SER A N 1
ATOM 688 C CA . SER A 1 93 ? -19.620 9.157 27.139 1.00 64.06 93 SER A CA 1
ATOM 689 C C . SER A 1 93 ? -20.153 10.022 28.278 1.00 64.06 93 SER A C 1
ATOM 691 O O . SER A 1 93 ? -19.996 9.622 29.425 1.00 64.06 93 SER A O 1
ATOM 693 N N . ASP A 1 94 ? -20.730 11.192 27.988 1.00 72.31 94 ASP A N 1
ATOM 694 C CA . ASP A 1 94 ? -21.265 12.087 29.026 1.00 72.31 94 ASP A CA 1
ATOM 695 C C . ASP A 1 94 ? -22.534 11.510 29.668 1.00 72.31 94 ASP A C 1
ATOM 697 O O . ASP A 1 94 ? -22.735 11.629 30.877 1.00 72.31 94 ASP A O 1
ATOM 701 N N . ALA A 1 95 ? -23.376 10.834 28.879 1.00 79.56 95 ALA A N 1
ATOM 702 C CA . ALA A 1 95 ? -24.571 10.171 29.387 1.00 79.56 95 ALA A CA 1
ATOM 703 C C . ALA A 1 95 ? -24.228 8.999 30.321 1.00 79.56 95 ALA A C 1
ATOM 705 O O . ALA A 1 95 ? -24.822 8.890 31.395 1.00 79.56 95 ALA A O 1
ATOM 706 N N . VAL A 1 96 ? -23.265 8.144 29.953 1.00 82.88 96 VAL A N 1
ATOM 707 C CA . VAL A 1 96 ? -22.869 7.007 30.802 1.00 82.88 96 VAL A CA 1
ATOM 708 C C . VAL A 1 96 ? -22.097 7.483 32.039 1.00 82.88 96 VAL A C 1
ATOM 710 O O . VAL A 1 96 ? -22.400 7.025 33.139 1.00 82.88 96 VAL A O 1
ATOM 713 N N . ASP A 1 97 ? -21.230 8.498 31.916 1.00 85.69 97 ASP A N 1
ATOM 714 C CA . ASP A 1 97 ? -20.550 9.116 33.067 1.00 85.69 97 ASP A CA 1
ATOM 715 C C . ASP A 1 97 ? -21.558 9.721 34.063 1.00 85.69 97 ASP A C 1
ATOM 717 O O . ASP A 1 97 ? -21.459 9.488 35.268 1.00 85.69 97 ASP A O 1
ATOM 721 N N . SER A 1 98 ? -22.603 10.407 33.577 1.00 88.12 98 SER A N 1
ATOM 722 C CA . SER A 1 98 ? -23.686 10.940 34.417 1.00 88.12 98 SER A CA 1
ATOM 723 C C . SER A 1 98 ? -24.474 9.844 35.143 1.00 88.12 98 SER A C 1
ATOM 725 O O . SER A 1 98 ? -24.871 10.036 36.295 1.00 88.12 98 SER A O 1
ATOM 727 N N . VAL A 1 99 ? -24.721 8.704 34.492 1.00 88.19 99 VAL A N 1
ATOM 728 C CA . VAL A 1 99 ? -25.438 7.567 35.094 1.00 88.19 99 VAL A CA 1
ATOM 729 C C . VAL A 1 99 ? -24.574 6.880 36.153 1.00 88.19 99 VAL A C 1
ATOM 731 O O . VAL A 1 99 ? -25.059 6.624 37.255 1.00 88.19 99 VAL A O 1
ATOM 734 N N . LEU A 1 100 ? -23.286 6.660 35.874 1.00 87.94 100 LEU A N 1
ATOM 735 C CA . LEU A 1 100 ? -22.331 6.073 36.822 1.00 87.94 100 LEU A CA 1
ATOM 736 C C . LEU A 1 100 ? -22.152 6.946 38.063 1.00 87.94 100 LEU A C 1
ATOM 738 O O . LEU A 1 100 ? -22.179 6.450 39.186 1.00 87.94 100 LEU A O 1
ATOM 742 N N . LYS A 1 101 ? -22.055 8.261 37.868 1.00 87.25 101 LYS A N 1
ATOM 743 C CA . LYS A 1 101 ? -21.962 9.244 38.952 1.00 87.25 101 LYS A CA 1
ATOM 744 C C . LYS A 1 101 ? -23.237 9.315 39.793 1.00 87.25 101 LYS A C 1
ATOM 746 O O . LYS A 1 101 ? -23.171 9.530 41.000 1.00 87.25 101 LYS A O 1
ATOM 751 N N . SER A 1 102 ? -24.403 9.113 39.176 1.00 87.62 102 SER A N 1
ATOM 752 C CA . SER A 1 102 ? -25.675 9.042 39.899 1.00 87.62 102 SER A CA 1
ATOM 753 C C . SER A 1 102 ? -25.788 7.758 40.724 1.00 87.62 102 SER A C 1
ATOM 755 O O . SER A 1 102 ? -26.259 7.823 41.855 1.00 87.62 102 SER A O 1
ATOM 757 N N . LEU A 1 103 ? -25.347 6.615 40.188 1.00 84.31 103 LEU A N 1
ATOM 758 C CA . LEU A 1 103 ? -25.307 5.331 40.902 1.00 84.31 103 LEU A CA 1
ATOM 759 C C . LEU A 1 103 ? -24.346 5.374 42.093 1.00 84.31 103 LEU A C 1
ATOM 761 O O . LEU A 1 103 ? -24.722 4.994 43.197 1.00 84.31 103 LEU A O 1
ATOM 765 N N . GLU A 1 104 ? -23.153 5.930 41.898 1.00 82.50 104 GLU A N 1
ATOM 766 C CA . GLU A 1 104 ? -22.160 6.119 42.959 1.00 82.50 104 GLU A CA 1
ATOM 767 C C . GLU A 1 104 ? -22.682 7.021 44.090 1.00 82.50 104 GLU A C 1
ATOM 769 O O . GLU A 1 104 ? -22.523 6.705 45.266 1.00 82.50 104 GLU A O 1
ATOM 774 N N . ASN A 1 105 ? -23.405 8.096 43.755 1.00 81.50 105 ASN A N 1
ATOM 775 C CA . ASN A 1 105 ? -24.035 8.974 44.746 1.00 81.50 105 ASN A CA 1
ATOM 776 C C . ASN A 1 105 ? -25.203 8.320 45.504 1.00 81.50 105 ASN A C 1
ATOM 778 O O . ASN A 1 105 ? -25.504 8.739 46.624 1.00 81.50 105 ASN A O 1
ATOM 782 N N . MET A 1 106 ? -25.886 7.344 44.897 1.00 71.56 106 MET A N 1
ATOM 783 C CA . MET A 1 106 ? -26.947 6.582 45.562 1.00 71.56 106 MET A CA 1
ATOM 784 C C . MET A 1 106 ? -26.371 5.535 46.521 1.00 71.56 106 MET A C 1
ATOM 786 O O . MET A 1 106 ? -26.936 5.356 47.591 1.00 71.56 106 MET A O 1
ATOM 790 N N . SER A 1 107 ? -25.225 4.924 46.200 1.00 64.56 107 SER A N 1
ATOM 791 C CA . SER A 1 107 ? -24.550 3.956 47.082 1.00 64.56 107 SER A CA 1
ATOM 792 C C . SER A 1 107 ? -23.935 4.563 48.352 1.00 64.56 107 SER A C 1
ATOM 794 O O . SER A 1 107 ? -23.721 3.834 49.312 1.00 64.56 107 SER A O 1
ATOM 796 N N . ILE A 1 108 ? -23.635 5.869 48.388 1.00 62.69 108 ILE A N 1
ATOM 797 C CA . ILE A 1 108 ? -22.933 6.523 49.520 1.00 62.69 108 ILE A CA 1
ATOM 798 C C . ILE A 1 108 ? -23.898 7.068 50.592 1.00 62.69 108 ILE A C 1
ATOM 800 O O . ILE A 1 108 ? -23.486 7.394 51.705 1.00 62.69 108 ILE A O 1
ATOM 804 N N . LYS A 1 109 ? -25.194 7.187 50.289 1.00 59.72 109 LYS A N 1
ATOM 805 C CA . LYS A 1 109 ? -26.190 7.633 51.271 1.00 59.72 109 LYS A CA 1
ATOM 806 C C . LYS A 1 109 ? -26.726 6.434 52.045 1.00 59.72 109 LYS A C 1
ATOM 808 O O . LYS A 1 109 ? -27.649 5.792 51.562 1.00 59.72 109 LYS A O 1
ATOM 813 N N . GLU A 1 110 ? -26.226 6.188 53.254 1.00 62.47 110 GLU A N 1
ATOM 814 C CA . GLU A 1 110 ? -26.956 5.344 54.203 1.00 62.47 110 GLU A CA 1
ATOM 815 C C . GLU A 1 110 ? -26.972 5.910 55.630 1.00 62.47 110 GLU A C 1
ATOM 817 O O . GLU A 1 110 ? -25.938 6.235 56.209 1.00 62.47 110 GLU A O 1
ATOM 822 N N . GLU A 1 111 ? -28.184 6.018 56.177 1.00 54.97 111 GLU A N 1
ATOM 823 C CA . GLU A 1 111 ? -28.478 5.957 57.608 1.00 54.97 111 GLU A CA 1
ATOM 824 C C . GLU A 1 111 ? -29.504 4.818 57.776 1.00 54.97 111 GLU A C 1
ATOM 826 O O . GLU A 1 111 ? -30.672 5.001 57.432 1.00 54.97 111 GLU A O 1
ATOM 831 N N . GLY A 1 112 ? -29.082 3.643 58.263 1.00 54.84 112 GLY A N 1
ATOM 832 C CA . GLY A 1 112 ? -29.976 2.528 58.617 1.00 54.84 112 GLY A CA 1
ATOM 833 C C . GLY A 1 112 ? -29.291 1.157 58.598 1.00 54.84 112 GLY A C 1
ATOM 834 O O . GLY A 1 112 ? -28.737 0.764 57.591 1.00 54.84 112 GLY A O 1
ATOM 835 N N . GLU A 1 113 ? -29.305 0.455 59.730 1.00 51.72 113 GLU A N 1
ATOM 836 C CA . GLU A 1 113 ? -28.484 -0.721 60.057 1.00 51.72 113 GLU A CA 1
ATOM 837 C C . GLU A 1 113 ? -29.015 -2.049 59.454 1.00 51.72 113 GLU A C 1
ATOM 839 O O . GLU A 1 113 ? -30.077 -2.525 59.861 1.00 51.72 113 GLU A O 1
ATOM 844 N N . GLY A 1 114 ? -28.247 -2.699 58.563 1.00 58.72 114 GLY A N 1
ATOM 845 C CA . GLY A 1 114 ? -28.469 -4.088 58.121 1.00 58.72 114 GLY A CA 1
ATOM 846 C C . GLY A 1 114 ? -27.285 -4.697 57.340 1.00 58.72 114 GLY A C 1
ATOM 847 O O . GLY A 1 114 ? -26.839 -4.132 56.350 1.00 58.72 114 GLY A O 1
ATOM 848 N N . GLU A 1 115 ? -26.775 -5.868 57.755 1.00 59.47 115 GLU A N 1
ATOM 849 C CA . GLU A 1 115 ? -25.596 -6.535 57.145 1.00 59.47 115 GLU A CA 1
ATOM 850 C C . GLU A 1 115 ? -25.815 -6.982 55.679 1.00 59.47 115 GLU A C 1
ATOM 852 O O . GLU A 1 115 ? -24.866 -7.017 54.901 1.00 59.47 115 GLU A O 1
ATOM 857 N N . GLU A 1 116 ? -27.056 -7.274 55.272 1.00 61.69 116 GLU A N 1
ATOM 858 C CA . GLU A 1 116 ? -27.401 -7.663 53.888 1.00 61.69 116 GLU A CA 1
ATOM 859 C C . GLU A 1 116 ? -27.410 -6.467 52.906 1.00 61.69 116 GLU A C 1
ATOM 861 O O . GLU A 1 116 ? -27.312 -6.653 51.692 1.00 61.69 116 GLU A O 1
ATOM 866 N N . GLU A 1 117 ? -27.506 -5.230 53.408 1.00 65.12 117 GLU A N 1
ATOM 867 C CA . GLU A 1 117 ? -27.561 -4.002 52.596 1.00 65.12 117 GLU A CA 1
ATOM 868 C C . GLU A 1 117 ? -26.150 -3.530 52.182 1.00 65.12 117 GLU A C 1
ATOM 870 O O . GLU A 1 117 ? -25.952 -3.005 51.084 1.00 65.12 117 GLU A O 1
ATOM 875 N N . GLU A 1 118 ? -25.138 -3.813 53.009 1.00 71.00 118 GLU A N 1
ATOM 876 C CA . GLU A 1 118 ? -23.715 -3.578 52.717 1.00 71.00 118 GLU A CA 1
ATOM 877 C C . GLU A 1 118 ? -23.199 -4.448 51.554 1.00 71.00 118 GLU A C 1
ATOM 879 O O . GLU A 1 118 ? -22.536 -3.923 50.657 1.00 71.00 118 GLU A O 1
ATOM 884 N N . GLU A 1 119 ? -23.558 -5.739 51.499 1.00 80.38 119 GLU A N 1
ATOM 885 C CA . GLU A 1 119 ? -23.136 -6.654 50.417 1.00 80.38 119 GLU A CA 1
ATOM 886 C C . GLU A 1 119 ? -23.679 -6.199 49.048 1.00 80.38 119 GLU A C 1
ATOM 888 O O . GLU A 1 119 ? -22.974 -6.206 48.033 1.00 80.38 119 GLU A O 1
ATOM 893 N N . GLY A 1 120 ? -24.929 -5.719 49.019 1.00 79.00 120 GLY A N 1
ATOM 894 C CA . GLY A 1 120 ? -25.543 -5.158 47.816 1.00 79.00 120 GLY A CA 1
ATOM 895 C C . GLY A 1 120 ? -24.838 -3.890 47.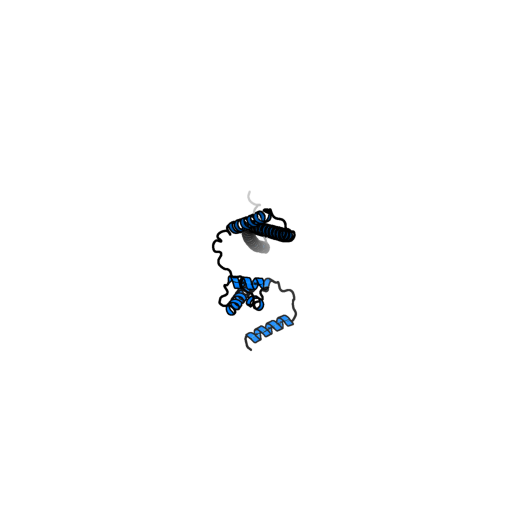324 1.00 79.00 120 GLY A C 1
ATOM 896 O O . GLY A 1 120 ? -24.617 -3.733 46.119 1.00 79.00 120 GLY A O 1
ATOM 897 N N . LYS A 1 121 ? -24.435 -2.994 48.234 1.00 81.25 121 LYS A N 1
ATOM 898 C CA . LYS A 1 121 ? -23.668 -1.790 47.876 1.00 81.25 121 LYS A CA 1
ATOM 899 C C . LYS A 1 121 ? -22.273 -2.123 47.371 1.00 81.25 121 LYS A C 1
ATOM 901 O O . LYS A 1 121 ? -21.833 -1.497 46.408 1.00 81.25 121 LYS A O 1
ATOM 906 N N . GLU A 1 122 ? -21.592 -3.082 47.993 1.00 85.38 122 GLU A N 1
ATOM 907 C CA . GLU A 1 122 ? -20.263 -3.521 47.567 1.00 85.38 122 GLU A CA 1
ATOM 908 C C . GLU A 1 122 ? -20.310 -4.067 46.132 1.00 85.38 122 GLU A C 1
ATOM 910 O O . GLU A 1 122 ? -19.548 -3.616 45.273 1.00 85.38 122 GLU A O 1
ATOM 915 N N . MET A 1 123 ? -21.294 -4.919 45.815 1.00 86.38 123 MET A N 1
ATOM 916 C CA . MET A 1 123 ? -21.493 -5.429 44.453 1.00 86.38 123 MET A CA 1
ATOM 917 C C . MET A 1 123 ? -21.789 -4.307 43.441 1.00 86.38 123 MET A C 1
ATOM 919 O O . MET A 1 123 ? -21.292 -4.337 42.311 1.00 86.38 123 MET A O 1
ATOM 923 N N . ILE A 1 124 ? -22.575 -3.295 43.829 1.00 86.50 124 ILE A N 1
ATOM 924 C CA . ILE A 1 124 ? -22.843 -2.122 42.982 1.00 86.50 124 ILE A CA 1
ATOM 925 C C . ILE A 1 124 ? -21.553 -1.330 42.726 1.00 86.50 124 ILE A C 1
ATOM 927 O O . ILE A 1 124 ? -21.301 -0.945 41.582 1.00 86.50 124 ILE A O 1
ATOM 931 N N . LEU A 1 125 ? -20.714 -1.113 43.744 1.00 86.94 125 LEU A N 1
ATOM 932 C CA . LEU A 1 125 ? -19.436 -0.406 43.601 1.00 86.94 125 LEU A CA 1
ATOM 933 C C . LEU A 1 125 ? -18.463 -1.159 42.684 1.00 86.94 125 LEU A C 1
ATOM 935 O O . LEU A 1 125 ? -17.838 -0.539 41.816 1.00 86.94 125 LEU A O 1
ATOM 939 N N . ASP A 1 126 ? -18.380 -2.482 42.811 1.00 91.44 126 ASP A N 1
ATOM 940 C CA . ASP A 1 126 ? -17.548 -3.320 41.945 1.00 91.44 126 ASP A CA 1
ATOM 941 C C . ASP A 1 126 ? -18.013 -3.288 40.484 1.00 91.44 126 ASP A C 1
ATOM 943 O O . ASP A 1 126 ? -17.193 -3.144 39.570 1.00 91.44 126 ASP A O 1
ATOM 947 N N . LEU A 1 127 ? -19.326 -3.348 40.242 1.00 92.44 127 LEU A N 1
ATOM 948 C CA . LEU A 1 127 ? -19.892 -3.210 38.897 1.00 92.44 127 LEU A CA 1
ATOM 949 C C . LEU A 1 127 ? -19.624 -1.818 38.310 1.00 92.44 127 LEU A C 1
ATOM 951 O O . LEU A 1 127 ? -19.195 -1.709 37.160 1.00 92.44 127 LEU A O 1
ATOM 955 N N . VAL A 1 128 ? -19.809 -0.751 39.093 1.00 90.12 128 VAL A N 1
ATOM 956 C CA . VAL A 1 128 ? -19.512 0.629 38.669 1.00 90.12 128 VAL A CA 1
ATOM 957 C C . VAL A 1 128 ? -18.032 0.785 38.305 1.00 90.12 128 VAL A C 1
ATOM 959 O O . VAL A 1 128 ? -17.703 1.425 37.301 1.00 90.12 128 VAL A O 1
ATOM 962 N N . LYS A 1 129 ? -17.124 0.177 39.076 1.00 91.38 129 LYS A N 1
ATOM 963 C CA . LYS A 1 129 ? -15.688 0.167 38.777 1.00 91.38 129 LYS A CA 1
ATOM 964 C C . LYS A 1 129 ? -15.383 -0.567 37.469 1.00 91.38 129 LYS A C 1
ATOM 966 O O . LYS A 1 129 ? -14.692 -0.007 36.620 1.00 91.38 129 LYS A O 1
ATOM 971 N N . GLN A 1 130 ? -15.938 -1.764 37.264 1.00 96.19 130 GLN A N 1
ATOM 972 C CA . GLN A 1 130 ? -15.748 -2.523 36.021 1.00 96.19 130 GLN A CA 1
ATOM 973 C C . GLN A 1 130 ? -16.231 -1.753 34.788 1.00 96.19 130 GLN A C 1
ATOM 975 O O . GLN A 1 130 ? -15.547 -1.747 33.763 1.00 96.19 130 GLN A O 1
ATOM 980 N N . VAL A 1 131 ? -17.380 -1.073 34.876 1.00 91.44 131 VAL A N 1
ATOM 981 C CA . VAL A 1 131 ? -17.881 -0.254 33.763 1.00 91.44 131 VAL A CA 1
ATOM 982 C C . VAL A 1 131 ? -16.911 0.890 33.457 1.00 91.44 131 VAL A C 1
ATOM 984 O O . VAL A 1 131 ? -16.578 1.085 32.290 1.00 91.44 131 VAL A O 1
ATOM 987 N N . ARG A 1 132 ? -16.371 1.587 34.467 1.00 91.12 132 ARG A N 1
ATOM 988 C CA . ARG A 1 132 ? -15.376 2.658 34.253 1.00 91.12 132 ARG A CA 1
ATOM 989 C C . ARG A 1 132 ? -14.065 2.165 33.646 1.00 91.12 132 ARG A C 1
ATOM 991 O O . ARG A 1 132 ? -13.491 2.834 32.778 1.00 91.12 132 ARG A O 1
ATOM 998 N N . ASP A 1 133 ? -13.602 0.993 34.061 1.00 92.81 133 ASP A N 1
ATOM 999 C CA . ASP A 1 133 ? -12.411 0.371 33.485 1.00 92.81 133 ASP A CA 1
ATOM 1000 C C . ASP A 1 133 ? -12.646 0.023 32.004 1.00 92.81 133 ASP A C 1
ATOM 1002 O O . ASP A 1 133 ? -11.811 0.333 31.147 1.00 92.81 133 ASP A O 1
ATOM 1006 N N . LEU A 1 134 ? -13.812 -0.542 31.668 1.00 94.19 134 LEU A N 1
ATOM 1007 C CA . LEU A 1 134 ? -14.203 -0.837 30.284 1.00 94.19 134 LEU A CA 1
ATOM 1008 C C . LEU A 1 134 ? -14.353 0.432 29.435 1.00 94.19 134 LEU A C 1
ATOM 1010 O O . LEU A 1 134 ? -13.873 0.479 28.301 1.00 94.19 134 LEU A O 1
ATOM 1014 N N . GLU A 1 135 ? -14.967 1.487 29.966 1.00 89.75 135 GLU A N 1
ATOM 1015 C CA . GLU A 1 135 ? -15.066 2.780 29.283 1.00 89.75 135 GLU A CA 1
ATOM 1016 C C . GLU A 1 135 ? -13.694 3.379 28.975 1.00 89.75 135 GLU A C 1
ATOM 1018 O O . GLU A 1 135 ? -13.472 3.910 27.880 1.00 89.75 135 GLU A O 1
ATOM 1023 N N . THR A 1 136 ? -12.762 3.278 29.924 1.00 92.19 136 THR A N 1
ATOM 1024 C CA . THR A 1 136 ? -11.379 3.731 29.750 1.00 92.19 136 THR A CA 1
ATOM 1025 C C . THR A 1 136 ? -10.703 2.951 28.628 1.00 92.19 136 THR A C 1
ATOM 1027 O O . THR A 1 136 ? -10.160 3.563 27.706 1.00 92.19 136 THR A O 1
ATOM 1030 N N . GLN A 1 137 ? -10.833 1.620 28.618 1.00 96.06 137 GLN A N 1
ATOM 1031 C CA . GLN A 1 137 ? -10.314 0.787 27.530 1.00 96.06 137 GLN A CA 1
ATOM 1032 C C . GLN A 1 137 ? -10.904 1.181 26.171 1.00 96.06 137 GLN A C 1
ATOM 1034 O O . GLN A 1 137 ? -10.170 1.292 25.188 1.00 96.06 137 GLN A O 1
ATOM 1039 N N . VAL A 1 138 ? -12.210 1.450 26.087 1.00 92.69 138 VAL A N 1
ATOM 1040 C CA . VAL A 1 138 ? -12.852 1.886 24.835 1.00 92.69 138 VAL A CA 1
ATOM 1041 C C . VAL A 1 138 ? -12.318 3.249 24.381 1.00 92.69 138 VAL A C 1
ATOM 1043 O O . VAL A 1 138 ? -12.045 3.438 23.190 1.00 92.69 138 VAL A O 1
ATOM 1046 N N . LYS A 1 139 ? -12.132 4.206 25.299 1.00 90.19 139 LYS A N 1
ATOM 1047 C CA . LYS A 1 139 ? -11.534 5.521 24.998 1.00 90.19 139 LYS A CA 1
ATOM 1048 C C . LYS A 1 139 ? -10.103 5.371 24.479 1.00 90.19 139 LYS A C 1
ATOM 1050 O O . LYS A 1 139 ? -9.744 5.987 23.471 1.00 90.19 139 LYS A O 1
ATOM 1055 N N . GLU A 1 140 ? -9.307 4.515 25.109 1.00 94.81 140 GLU A N 1
ATOM 1056 C CA . GLU A 1 140 ? -7.938 4.218 24.692 1.00 94.81 140 GLU A CA 1
ATOM 1057 C C . GLU A 1 140 ? -7.878 3.521 23.333 1.00 94.81 140 GLU A C 1
ATOM 1059 O O . GLU A 1 140 ? -7.087 3.927 22.478 1.00 94.81 140 GLU A O 1
ATOM 1064 N N . GLN A 1 141 ? -8.746 2.537 23.083 1.00 94.12 141 GLN A N 1
ATOM 1065 C CA . GLN A 1 141 ? -8.842 1.867 21.786 1.00 94.12 141 GLN A CA 1
ATOM 1066 C C . GLN A 1 141 ? -9.197 2.853 20.670 1.00 94.12 141 GLN A C 1
ATOM 1068 O O . GLN A 1 141 ? -8.535 2.870 19.627 1.00 94.12 141 GLN A O 1
ATOM 1073 N N . LYS A 1 142 ? -10.187 3.729 20.894 1.00 94.69 142 LYS A N 1
ATOM 1074 C CA . LYS A 1 142 ? -10.553 4.793 19.943 1.00 94.69 142 LYS A CA 1
ATOM 1075 C C . LYS A 1 142 ? -9.361 5.714 19.664 1.00 94.69 142 LYS A C 1
ATOM 1077 O O . LYS A 1 142 ? -9.039 5.969 18.502 1.00 94.69 142 LYS A O 1
ATOM 1082 N N . ALA A 1 143 ? -8.663 6.168 20.706 1.00 95.75 143 ALA A N 1
ATOM 1083 C CA . ALA A 1 143 ? -7.496 7.037 20.564 1.00 95.75 143 ALA A CA 1
ATOM 1084 C C . ALA A 1 143 ? -6.335 6.344 19.830 1.00 95.75 143 ALA A C 1
ATOM 1086 O O . ALA A 1 143 ? -5.672 6.959 18.990 1.00 95.75 143 ALA A O 1
ATOM 1087 N N . TRP A 1 144 ? -6.085 5.064 20.111 1.00 97.56 144 TRP A N 1
ATOM 1088 C CA . TRP A 1 144 ? -5.054 4.279 19.436 1.00 97.56 144 TRP A CA 1
ATOM 1089 C C . TRP A 1 144 ? -5.363 4.107 17.945 1.00 97.56 144 TRP A C 1
ATOM 1091 O O . TRP A 1 144 ? -4.495 4.371 17.108 1.00 97.56 144 TRP A O 1
ATOM 1101 N N . ALA A 1 145 ? -6.606 3.756 17.601 1.00 97.44 145 ALA A N 1
ATOM 1102 C CA . ALA A 1 145 ? -7.044 3.610 16.215 1.00 97.44 145 ALA A CA 1
ATOM 1103 C C . ALA A 1 145 ? -6.913 4.931 15.438 1.00 97.44 145 ALA A C 1
ATOM 1105 O O . ALA A 1 145 ? -6.368 4.951 14.333 1.00 97.44 145 ALA A O 1
ATOM 1106 N N . GLN A 1 146 ? -7.319 6.054 16.040 1.00 95.31 146 GLN A N 1
ATOM 1107 C CA . GLN A 1 146 ? -7.156 7.384 15.445 1.00 95.31 146 GLN A CA 1
ATOM 1108 C C . GLN A 1 146 ? -5.682 7.738 15.212 1.00 95.31 146 GLN A C 1
ATOM 1110 O O . GLN A 1 146 ? -5.315 8.164 14.113 1.00 95.31 146 GLN A O 1
ATOM 1115 N N . ARG A 1 147 ? -4.807 7.518 16.207 1.00 98.00 147 ARG A N 1
ATOM 1116 C CA . ARG A 1 147 ? -3.359 7.745 16.050 1.00 98.00 147 ARG A CA 1
ATOM 1117 C C . ARG A 1 147 ? -2.785 6.908 14.909 1.00 98.00 147 ARG A C 1
ATOM 1119 O O . ARG A 1 147 ? -1.996 7.424 14.118 1.00 98.00 147 ARG A O 1
ATOM 1126 N N . LYS A 1 148 ? -3.193 5.642 14.793 1.00 98.19 148 LYS A N 1
ATOM 1127 C CA . LYS A 1 148 ? -2.753 4.749 13.714 1.00 98.19 148 LYS A CA 1
ATOM 1128 C C . LYS A 1 148 ? -3.252 5.187 12.343 1.00 98.19 148 LYS A C 1
ATOM 1130 O O . LYS A 1 148 ? -2.457 5.185 11.406 1.00 98.19 148 LYS A O 1
ATOM 1135 N N . ALA A 1 149 ? -4.500 5.635 12.229 1.00 97.00 149 ALA A N 1
ATOM 1136 C CA . ALA A 1 149 ? -5.032 6.184 10.984 1.00 97.00 149 ALA A CA 1
ATOM 1137 C C . ALA A 1 149 ? -4.234 7.416 10.527 1.00 97.00 149 ALA A C 1
ATOM 1139 O O . ALA A 1 149 ? -3.781 7.474 9.386 1.00 97.00 149 ALA A O 1
ATOM 1140 N N . VAL A 1 150 ? -3.965 8.361 11.434 1.00 97.12 150 VAL A N 1
ATOM 1141 C CA . VAL A 1 150 ? -3.149 9.548 11.128 1.00 97.12 150 VAL A CA 1
ATOM 1142 C C . VAL A 1 150 ? -1.720 9.160 10.743 1.00 97.12 150 VAL A C 1
ATOM 1144 O O . VAL A 1 150 ? -1.164 9.723 9.801 1.00 97.12 150 VAL A O 1
ATOM 1147 N N . GLN A 1 151 ? -1.117 8.193 11.437 1.00 97.81 151 GLN A N 1
ATOM 1148 C CA . GLN A 1 151 ? 0.217 7.695 11.102 1.00 97.81 151 GLN A CA 1
ATOM 1149 C C . GLN A 1 151 ? 0.250 7.080 9.693 1.00 97.81 151 GLN A C 1
ATOM 1151 O O . GLN A 1 151 ? 1.169 7.369 8.926 1.00 97.81 151 GLN A O 1
ATOM 1156 N N . ALA A 1 152 ? -0.760 6.283 9.334 1.00 97.19 152 ALA A N 1
ATOM 1157 C CA . ALA A 1 152 ? -0.882 5.685 8.008 1.00 97.19 152 ALA A CA 1
ATOM 1158 C C . ALA A 1 152 ? -1.068 6.750 6.915 1.00 97.19 152 ALA A C 1
ATOM 1160 O O . ALA A 1 152 ? -0.348 6.723 5.923 1.00 97.19 152 ALA A O 1
ATOM 1161 N N . VAL A 1 153 ? -1.953 7.733 7.119 1.00 97.62 153 VAL A N 1
ATOM 1162 C CA . VAL A 1 153 ? -2.167 8.842 6.167 1.00 97.62 153 VAL A CA 1
ATOM 1163 C C . VAL A 1 153 ? -0.886 9.651 5.953 1.00 97.62 153 VAL A C 1
ATOM 1165 O O . VAL A 1 153 ? -0.539 9.961 4.816 1.00 97.62 153 VAL A O 1
ATOM 1168 N N . LYS A 1 154 ? -0.142 9.954 7.024 1.00 96.88 154 LYS A N 1
ATOM 1169 C CA . LYS A 1 154 ? 1.149 10.653 6.919 1.00 96.88 154 LYS A CA 1
ATOM 1170 C C . LYS A 1 154 ? 2.171 9.846 6.124 1.00 96.88 154 LYS A C 1
ATOM 1172 O O . LYS A 1 154 ? 2.830 10.405 5.254 1.00 96.88 154 LYS A O 1
ATOM 1177 N N . LYS A 1 155 ? 2.278 8.540 6.390 1.00 98.25 155 LYS A N 1
ATOM 1178 C CA . LYS A 1 155 ? 3.173 7.658 5.633 1.00 98.25 155 LYS A CA 1
ATOM 1179 C C . LYS A 1 155 ? 2.802 7.641 4.147 1.00 98.25 155 LYS A C 1
ATOM 1181 O O . LYS A 1 155 ? 3.662 7.890 3.317 1.00 98.25 155 LYS A O 1
ATOM 1186 N N . LEU A 1 156 ? 1.519 7.470 3.826 1.00 97.81 156 LEU A N 1
ATOM 1187 C CA . LEU A 1 156 ? 1.030 7.504 2.444 1.00 97.81 156 LEU A CA 1
ATOM 1188 C C . LEU A 1 156 ? 1.326 8.837 1.744 1.00 97.81 156 LEU A C 1
ATOM 1190 O O . LEU A 1 156 ? 1.654 8.847 0.561 1.00 97.81 156 LEU A O 1
ATOM 1194 N N . SER A 1 157 ? 1.232 9.961 2.461 1.00 98.25 157 SER A N 1
ATOM 1195 C CA . SER A 1 157 ? 1.609 11.271 1.922 1.00 98.25 157 SER A CA 1
ATOM 1196 C C . SER A 1 157 ? 3.084 11.312 1.524 1.00 98.25 157 SER A C 1
ATOM 1198 O O . SER A 1 157 ? 3.406 11.789 0.437 1.00 98.25 157 SER A O 1
ATOM 1200 N N . ASN A 1 158 ? 3.971 10.801 2.379 1.00 98.12 158 ASN A N 1
ATOM 1201 C CA . ASN A 1 158 ? 5.404 10.753 2.098 1.00 98.12 158 ASN A CA 1
ATOM 1202 C C . ASN A 1 158 ? 5.700 9.825 0.910 1.00 98.12 158 ASN A C 1
ATOM 1204 O O . ASN A 1 158 ? 6.344 10.253 -0.049 1.00 98.12 158 ASN A O 1
ATOM 1208 N N . ASP A 1 159 ? 5.143 8.613 0.914 1.00 98.12 159 ASP A N 1
ATOM 1209 C CA . ASP A 1 159 ? 5.330 7.629 -0.158 1.00 98.12 159 ASP A CA 1
ATOM 1210 C C . ASP A 1 159 ? 4.849 8.192 -1.517 1.00 98.12 159 ASP A C 1
ATOM 1212 O O . ASP A 1 159 ? 5.490 8.006 -2.552 1.00 98.12 159 ASP A O 1
ATOM 1216 N N . LEU A 1 160 ? 3.752 8.965 -1.534 1.00 98.38 160 LEU A N 1
ATOM 1217 C CA . LEU A 1 160 ? 3.259 9.629 -2.746 1.00 98.38 160 LEU A CA 1
ATOM 1218 C C . LEU A 1 160 ? 4.221 10.711 -3.259 1.00 98.38 160 LEU A C 1
ATOM 1220 O O . LEU A 1 160 ? 4.338 10.899 -4.475 1.00 98.38 160 LEU A O 1
ATOM 1224 N N . THR A 1 161 ? 4.877 11.450 -2.360 1.00 97.69 161 THR A N 1
ATOM 1225 C CA . THR A 1 161 ? 5.882 12.447 -2.755 1.00 97.69 161 THR A CA 1
ATOM 1226 C C . THR A 1 161 ? 7.133 11.791 -3.330 1.00 97.69 161 THR A C 1
ATOM 1228 O O . THR A 1 161 ? 7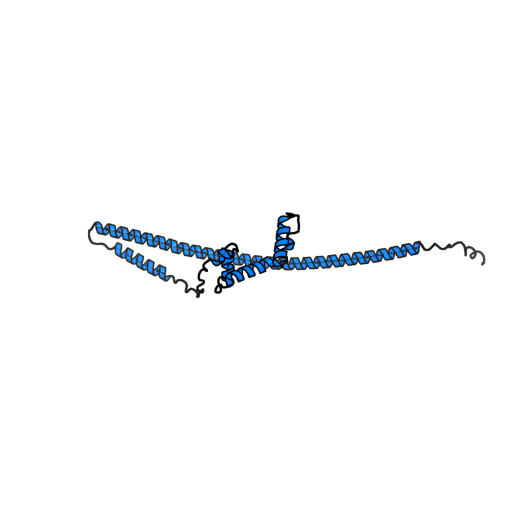.579 12.205 -4.398 1.00 97.69 161 THR A O 1
ATOM 1231 N N . GLU A 1 162 ? 7.626 10.718 -2.712 1.00 98.25 162 GLU A N 1
ATOM 1232 C CA . GLU A 1 162 ? 8.769 9.945 -3.209 1.00 98.25 162 GLU A CA 1
ATOM 1233 C C . GLU A 1 162 ? 8.472 9.341 -4.590 1.00 98.25 162 GLU A C 1
ATOM 1235 O O . GLU A 1 162 ? 9.244 9.506 -5.533 1.00 98.25 162 GLU A O 1
ATOM 1240 N N . LEU A 1 163 ? 7.282 8.761 -4.770 1.00 98.31 163 LEU A N 1
ATOM 1241 C CA . LEU A 1 163 ? 6.851 8.208 -6.055 1.00 98.31 163 LEU A CA 1
ATOM 1242 C C . LEU A 1 163 ? 6.783 9.261 -7.175 1.00 98.31 163 LEU A C 1
ATOM 1244 O O . LEU A 1 163 ? 6.988 8.949 -8.349 1.00 98.31 163 LEU A O 1
ATOM 1248 N N . LYS A 1 164 ? 6.437 10.515 -6.856 1.00 98.12 164 LYS A N 1
ATOM 1249 C CA . LYS A 1 164 ? 6.469 11.604 -7.846 1.00 98.12 164 LYS A CA 1
ATOM 1250 C C . LYS A 1 164 ? 7.901 11.907 -8.283 1.00 98.12 164 LYS A C 1
ATOM 1252 O O . LYS A 1 164 ? 8.124 12.013 -9.484 1.00 98.12 164 LYS A O 1
ATOM 1257 N N . VAL A 1 165 ? 8.843 11.977 -7.343 1.00 98.12 165 VAL A N 1
ATOM 1258 C CA . VAL A 1 165 ? 10.265 12.211 -7.639 1.00 98.12 165 VAL A CA 1
ATOM 1259 C C . VAL A 1 165 ? 10.832 11.085 -8.505 1.00 98.12 165 VAL A C 1
ATOM 1261 O O . VAL A 1 165 ? 11.347 11.355 -9.585 1.00 98.12 165 VAL A O 1
ATOM 1264 N N . LEU A 1 166 ? 10.622 9.824 -8.118 1.00 98.06 166 LEU A N 1
ATOM 1265 C CA . LEU A 1 166 ? 11.123 8.666 -8.870 1.00 98.06 166 LEU A CA 1
ATOM 1266 C C . LEU A 1 166 ? 10.569 8.591 -10.303 1.00 98.06 166 LEU A C 1
ATOM 1268 O O . LEU A 1 166 ? 11.248 8.126 -11.218 1.00 98.06 166 LEU A O 1
ATOM 1272 N N . ARG A 1 167 ? 9.328 9.046 -10.527 1.00 97.69 167 ARG A N 1
ATOM 1273 C CA . ARG A 1 167 ? 8.761 9.136 -11.882 1.00 97.69 167 ARG A CA 1
ATOM 1274 C C . ARG A 1 167 ? 9.458 10.194 -12.726 1.00 97.69 167 ARG A C 1
ATOM 1276 O O . ARG A 1 167 ? 9.784 9.903 -13.872 1.00 97.69 167 ARG A O 1
ATOM 1283 N N . MET A 1 168 ? 9.720 11.368 -12.155 1.00 96.06 168 MET A N 1
ATOM 1284 C CA . MET A 1 168 ? 10.456 12.424 -12.851 1.00 96.06 168 MET A CA 1
ATOM 1285 C C . MET A 1 168 ? 11.877 11.967 -13.209 1.00 96.06 168 MET A C 1
ATOM 1287 O O . MET A 1 168 ? 12.284 12.098 -14.359 1.00 96.06 168 MET A O 1
ATOM 1291 N N . GLU A 1 169 ? 12.597 11.340 -12.274 1.00 97.00 169 GLU A N 1
ATOM 1292 C CA . GLU A 1 169 ? 13.940 10.793 -12.529 1.00 97.00 169 GLU A CA 1
ATOM 1293 C C . GLU A 1 169 ? 13.934 9.694 -13.603 1.00 97.00 169 GLU A C 1
ATOM 1295 O O . GLU A 1 169 ? 14.852 9.601 -14.419 1.00 97.00 169 GLU A O 1
ATOM 1300 N N . ARG A 1 170 ? 12.896 8.844 -13.642 1.00 97.38 170 ARG A N 1
ATOM 1301 C CA . ARG A 1 170 ? 12.741 7.837 -14.703 1.00 97.38 170 ARG A CA 1
ATOM 1302 C C . ARG A 1 170 ? 12.575 8.498 -16.074 1.00 97.38 170 ARG A C 1
ATOM 1304 O O . ARG A 1 170 ? 13.217 8.060 -17.027 1.00 97.38 170 ARG A O 1
ATOM 1311 N N . GLU A 1 171 ? 11.704 9.498 -16.185 1.00 97.31 171 GLU A N 1
ATOM 1312 C CA . GLU A 1 171 ? 11.454 10.217 -17.441 1.00 97.31 171 GLU A CA 1
ATOM 1313 C C . GLU A 1 171 ? 12.728 10.916 -17.937 1.00 97.31 171 GLU A C 1
ATOM 1315 O O . GLU A 1 171 ? 13.093 10.778 -19.106 1.00 97.31 171 GLU A O 1
ATOM 1320 N N . GLU A 1 172 ? 13.466 11.569 -17.038 1.00 96.44 172 GLU A N 1
ATOM 1321 C CA . GLU A 1 172 ? 14.767 12.168 -17.341 1.00 96.44 172 GLU A CA 1
ATOM 1322 C C . GLU A 1 172 ? 15.777 11.118 -17.827 1.00 96.44 172 GLU A C 1
ATOM 1324 O O . GLU A 1 172 ? 16.371 11.271 -18.897 1.00 96.44 172 GLU A O 1
ATOM 1329 N N . ASN A 1 173 ? 15.914 9.999 -17.109 1.00 96.81 173 ASN A N 1
ATOM 1330 C CA . ASN A 1 173 ? 16.806 8.907 -17.502 1.00 96.81 173 ASN A CA 1
ATOM 1331 C C . ASN A 1 173 ? 16.451 8.322 -18.875 1.00 96.81 173 ASN A C 1
ATOM 1333 O O . ASN A 1 173 ? 17.340 7.969 -19.655 1.00 96.81 173 ASN A O 1
ATOM 1337 N N . GLN A 1 174 ? 15.162 8.224 -19.202 1.00 96.69 174 GLN A N 1
ATOM 1338 C CA . GLN A 1 174 ? 14.716 7.753 -20.509 1.00 96.69 174 GLN A CA 1
ATOM 1339 C C . GLN A 1 174 ? 15.093 8.738 -21.622 1.00 96.69 174 GLN A C 1
ATOM 1341 O O . GLN A 1 174 ? 15.582 8.313 -22.671 1.00 96.69 174 GLN A O 1
ATOM 1346 N N . MET A 1 175 ? 14.928 10.041 -21.389 1.00 95.81 175 MET A N 1
ATOM 1347 C CA . MET A 1 175 ? 15.327 11.083 -22.339 1.00 95.81 175 MET A CA 1
ATOM 1348 C C . MET A 1 175 ? 16.840 11.092 -22.566 1.00 95.81 175 MET A C 1
ATOM 1350 O O . MET A 1 175 ? 17.292 11.122 -23.713 1.00 95.81 175 MET A O 1
ATOM 1354 N N . VAL A 1 176 ? 17.628 10.977 -21.494 1.00 96.25 176 VAL A N 1
ATOM 1355 C CA . VAL A 1 176 ? 19.091 10.854 -21.572 1.00 96.25 176 VAL A CA 1
ATOM 1356 C C . VAL A 1 176 ? 19.491 9.605 -22.357 1.00 96.25 176 VAL A C 1
ATOM 1358 O O . VAL A 1 176 ? 20.362 9.681 -23.224 1.00 96.25 176 VAL A O 1
ATOM 1361 N N . LYS A 1 177 ? 18.832 8.463 -22.119 1.00 97.00 177 LYS A N 1
ATOM 1362 C CA . LYS A 1 177 ? 19.101 7.212 -22.843 1.00 97.00 177 LYS A CA 1
ATOM 1363 C C . LYS A 1 177 ? 18.853 7.353 -24.346 1.00 97.00 177 LYS A C 1
ATOM 1365 O O . LYS A 1 177 ? 19.705 6.952 -25.136 1.00 97.00 177 LYS A O 1
ATOM 1370 N N . MET A 1 178 ? 17.723 7.942 -24.742 1.00 96.06 178 MET A N 1
ATOM 1371 C CA . MET A 1 178 ? 17.408 8.171 -26.158 1.00 96.06 178 MET A CA 1
ATOM 1372 C C . MET A 1 178 ? 18.382 9.165 -26.801 1.00 96.06 178 MET A C 1
ATOM 1374 O O . MET A 1 178 ? 18.862 8.925 -27.907 1.00 96.06 178 MET A O 1
ATOM 1378 N N . GLY A 1 179 ? 18.735 10.243 -26.093 1.00 95.31 179 GLY A N 1
ATOM 1379 C CA . GLY A 1 179 ? 19.735 11.206 -26.554 1.00 95.31 179 GLY A CA 1
ATOM 1380 C C . GLY A 1 179 ? 21.120 10.582 -26.749 1.00 95.31 179 GLY A C 1
ATOM 1381 O O . GLY A 1 179 ? 21.776 10.846 -27.756 1.00 95.31 179 GLY A O 1
ATOM 1382 N N . LYS A 1 180 ? 21.545 9.703 -25.831 1.00 97.50 180 LYS A N 1
ATOM 1383 C CA . LYS A 1 180 ? 22.810 8.961 -25.938 1.00 97.50 180 LYS A CA 1
ATOM 1384 C C . LYS A 1 180 ? 22.822 8.044 -27.160 1.00 97.50 180 LYS A C 1
ATOM 1386 O O . LYS A 1 180 ? 23.771 8.109 -27.934 1.00 97.50 180 LYS A O 1
ATOM 1391 N N . GLN A 1 181 ? 21.765 7.254 -27.363 1.00 95.81 181 GLN A N 1
ATOM 1392 C CA . GLN A 1 181 ? 21.655 6.368 -28.526 1.00 95.81 181 GLN A CA 1
ATOM 1393 C C . GLN A 1 181 ? 21.713 7.162 -29.837 1.00 95.81 181 GLN A C 1
ATOM 1395 O O . GLN A 1 181 ? 22.483 6.828 -30.731 1.00 95.81 181 GLN A O 1
ATOM 1400 N N . ALA A 1 182 ? 20.969 8.269 -29.928 1.00 96.50 182 ALA A N 1
ATOM 1401 C CA . ALA A 1 182 ? 20.973 9.119 -31.117 1.00 96.50 182 ALA A CA 1
ATOM 1402 C C . ALA A 1 182 ? 22.365 9.710 -31.420 1.00 96.50 182 ALA A C 1
ATOM 1404 O O . ALA A 1 182 ? 22.766 9.816 -32.583 1.00 96.50 182 ALA A O 1
ATOM 1405 N N . LEU A 1 183 ? 23.119 10.087 -30.382 1.00 96.19 183 LEU A N 1
ATOM 1406 C CA . LEU A 1 183 ? 24.497 10.558 -30.523 1.00 96.19 183 LEU A CA 1
ATOM 1407 C C . LEU A 1 183 ? 25.434 9.434 -31.001 1.00 96.19 183 LEU A C 1
ATOM 1409 O O . LEU A 1 183 ? 26.254 9.661 -31.895 1.00 96.19 183 LEU A O 1
ATOM 1413 N N . GLU A 1 184 ? 25.315 8.236 -30.425 1.00 97.50 184 GLU A N 1
ATOM 1414 C CA . GLU A 1 184 ? 26.097 7.052 -30.805 1.00 97.50 184 GLU A CA 1
ATOM 1415 C C . GLU A 1 184 ? 25.846 6.665 -32.268 1.00 97.50 184 GLU A C 1
ATOM 1417 O O . GLU A 1 184 ? 26.802 6.536 -33.034 1.00 97.50 184 GLU A O 1
ATOM 1422 N N . ASP A 1 185 ? 24.583 6.601 -32.694 1.00 97.88 185 ASP A N 1
ATOM 1423 C CA . ASP A 1 185 ? 24.193 6.271 -34.070 1.00 97.88 185 ASP A CA 1
ATOM 1424 C C . ASP A 1 185 ? 24.743 7.297 -35.075 1.00 97.88 185 ASP A C 1
ATOM 1426 O O . ASP A 1 185 ? 25.306 6.944 -36.117 1.00 97.88 185 ASP A O 1
ATOM 1430 N N . SER A 1 186 ? 24.636 8.589 -34.743 1.00 97.94 186 SER A N 1
ATOM 1431 C CA . SER A 1 186 ? 25.186 9.685 -35.552 1.00 97.94 186 SER A CA 1
ATOM 1432 C C . SER A 1 186 ? 26.712 9.603 -35.671 1.00 97.94 186 SER A C 1
ATOM 1434 O O . SER A 1 186 ? 27.279 9.806 -36.751 1.00 97.94 186 SER A O 1
ATOM 1436 N N . THR A 1 187 ? 27.390 9.251 -34.575 1.00 97.94 187 THR A N 1
ATOM 1437 C CA . THR A 1 187 ? 28.849 9.089 -34.539 1.00 97.94 187 THR A CA 1
ATOM 1438 C C . THR A 1 187 ? 29.291 7.885 -35.368 1.00 97.94 187 THR A C 1
ATOM 1440 O O . THR A 1 187 ? 30.199 8.009 -36.192 1.00 97.94 187 THR A O 1
ATOM 1443 N N . MET A 1 188 ? 28.616 6.743 -35.216 1.00 97.50 188 MET A N 1
ATOM 1444 C CA . MET A 1 188 ? 28.896 5.522 -35.972 1.00 97.50 188 MET A CA 1
ATOM 1445 C C . MET A 1 188 ? 28.728 5.751 -37.476 1.00 97.50 188 MET A C 1
ATOM 1447 O O . MET A 1 188 ? 29.605 5.402 -38.265 1.00 97.50 188 MET A O 1
ATOM 1451 N N . LYS A 1 189 ? 27.643 6.421 -37.881 1.00 98.19 189 LYS A N 1
ATOM 1452 C CA . LYS A 1 189 ? 27.405 6.778 -39.283 1.00 98.19 189 LYS A CA 1
ATOM 1453 C C . LYS A 1 189 ? 28.550 7.614 -39.863 1.00 98.19 189 LYS A C 1
ATOM 1455 O O . LYS A 1 189 ? 29.041 7.304 -40.946 1.00 98.19 189 LYS A O 1
ATOM 1460 N N . ARG A 1 190 ? 29.016 8.634 -39.132 1.00 97.88 190 ARG A N 1
ATOM 1461 C CA . ARG A 1 190 ? 30.131 9.490 -39.570 1.00 97.88 190 ARG A CA 1
ATOM 1462 C C . ARG A 1 190 ? 31.434 8.704 -39.733 1.00 97.88 190 ARG A C 1
ATOM 1464 O O . ARG A 1 190 ? 32.179 8.964 -40.675 1.00 97.88 190 ARG A O 1
ATOM 1471 N N . LEU A 1 191 ? 31.709 7.747 -38.844 1.00 98.00 191 LEU A N 1
ATOM 1472 C CA . LEU A 1 191 ? 32.882 6.877 -38.962 1.00 98.00 191 LEU A CA 1
ATOM 1473 C C . LEU A 1 191 ? 32.809 6.000 -40.217 1.00 98.00 191 LEU A C 1
ATOM 1475 O O . LEU A 1 191 ? 33.789 5.944 -40.954 1.00 98.00 191 LEU A O 1
ATOM 1479 N N . VAL A 1 192 ? 31.650 5.402 -40.510 1.00 97.94 192 VAL A N 1
ATOM 1480 C CA . VAL A 1 192 ? 31.443 4.599 -41.731 1.00 97.94 192 VAL A CA 1
ATOM 1481 C C . VAL A 1 192 ? 31.608 5.449 -42.995 1.00 97.94 192 VAL A C 1
ATOM 1483 O O . VAL A 1 192 ? 32.244 5.023 -43.960 1.00 97.94 192 VAL A O 1
ATOM 1486 N N . GLU A 1 193 ? 31.073 6.672 -43.001 1.00 97.81 193 GLU A N 1
ATOM 1487 C CA . GLU A 1 193 ? 31.248 7.614 -44.113 1.00 97.81 193 GLU A CA 1
ATOM 1488 C C . GLU A 1 193 ? 32.726 7.978 -44.321 1.00 97.81 193 GLU A C 1
ATOM 1490 O O . GLU A 1 193 ? 33.214 7.966 -45.456 1.00 97.81 193 GLU A O 1
ATOM 1495 N N . MET A 1 194 ? 33.454 8.249 -43.234 1.00 97.94 194 MET A N 1
ATOM 1496 C CA . MET A 1 194 ? 34.880 8.573 -43.277 1.00 97.94 194 MET A CA 1
ATOM 1497 C C . MET A 1 194 ? 35.734 7.377 -43.719 1.00 97.94 194 MET A C 1
ATOM 1499 O O . MET A 1 194 ? 36.623 7.545 -44.551 1.00 97.94 194 MET A O 1
ATOM 1503 N N . GLU A 1 195 ? 35.447 6.166 -43.235 1.00 97.81 195 GLU A N 1
ATOM 1504 C CA . GLU A 1 195 ? 36.109 4.931 -43.676 1.00 97.81 195 GLU A CA 1
ATOM 1505 C C . GLU A 1 195 ? 35.866 4.686 -45.170 1.00 97.81 195 GLU A C 1
ATOM 1507 O O . GLU A 1 195 ? 36.798 4.403 -45.927 1.00 97.81 195 GLU A O 1
ATOM 1512 N N . GLY A 1 196 ? 34.626 4.878 -45.629 1.00 97.56 196 GLY A N 1
ATOM 1513 C CA . GLY A 1 196 ? 34.274 4.792 -47.041 1.00 97.56 196 GLY A CA 1
ATOM 1514 C C . GLY A 1 196 ? 35.034 5.804 -47.902 1.00 97.56 196 GLY A C 1
ATOM 1515 O O . GLY A 1 196 ? 35.508 5.459 -48.989 1.00 97.56 196 GLY A O 1
ATOM 1516 N N . ALA A 1 197 ? 35.186 7.043 -47.428 1.00 97.62 197 ALA A N 1
ATOM 1517 C CA . ALA A 1 197 ? 35.975 8.072 -48.102 1.00 97.62 197 ALA A CA 1
ATOM 1518 C C . ALA A 1 197 ? 37.469 7.716 -48.142 1.00 97.62 197 ALA A C 1
ATOM 1520 O O . ALA A 1 197 ? 38.091 7.816 -49.200 1.00 97.62 197 ALA A O 1
ATOM 1521 N N . LEU A 1 198 ? 38.027 7.231 -47.030 1.00 97.50 198 LEU A N 1
ATOM 1522 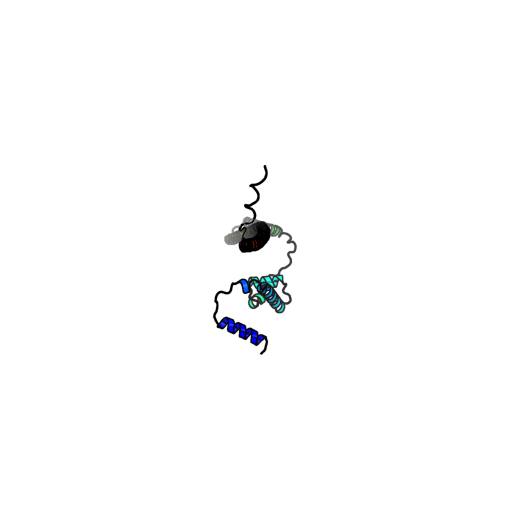C CA . LEU A 1 198 ? 39.426 6.824 -46.929 1.00 97.50 198 LEU A CA 1
ATOM 1523 C C . LEU A 1 198 ? 39.731 5.632 -47.838 1.00 97.50 198 LEU A C 1
ATOM 1525 O O . LEU A 1 198 ? 40.721 5.650 -48.563 1.00 97.50 198 LEU A O 1
ATOM 1529 N N . LYS A 1 199 ? 38.839 4.639 -47.896 1.00 96.56 199 LYS A N 1
ATOM 1530 C CA . LYS A 1 199 ? 38.958 3.497 -48.810 1.00 96.56 199 LYS A CA 1
ATOM 1531 C C . LYS A 1 199 ? 38.926 3.929 -50.278 1.00 96.56 199 LYS A C 1
ATOM 1533 O O . LYS A 1 199 ? 39.704 3.425 -51.087 1.00 96.56 199 LYS A O 1
ATOM 1538 N N . LYS A 1 200 ? 38.060 4.886 -50.635 1.00 96.75 200 LYS A N 1
ATOM 1539 C CA . LYS A 1 200 ? 38.024 5.470 -51.989 1.00 96.75 200 LYS A CA 1
ATOM 1540 C C . LYS A 1 200 ? 39.313 6.225 -52.314 1.00 96.75 200 LYS A C 1
ATOM 1542 O O . LYS A 1 200 ? 39.863 6.009 -53.392 1.00 96.75 200 LYS A O 1
ATOM 1547 N N . ALA A 1 201 ? 39.787 7.069 -51.399 1.00 96.12 201 ALA A N 1
ATOM 1548 C CA . ALA A 1 201 ? 41.019 7.836 -51.559 1.00 96.12 201 ALA A CA 1
ATOM 1549 C C . ALA A 1 201 ? 42.247 6.918 -51.671 1.00 96.12 201 ALA A C 1
ATOM 1551 O O . ALA A 1 201 ? 43.053 7.094 -52.579 1.00 96.12 201 ALA A O 1
ATOM 1552 N N . SER A 1 202 ? 42.337 5.878 -50.836 1.00 94.69 202 SER A N 1
ATOM 1553 C CA . SER A 1 202 ? 43.371 4.841 -50.936 1.00 94.69 202 SER A CA 1
ATOM 1554 C C . SER A 1 202 ? 43.373 4.211 -52.324 1.00 94.69 202 SER A C 1
ATOM 1556 O O . SER A 1 202 ? 44.394 4.215 -52.996 1.00 94.69 202 SER A O 1
ATOM 1558 N N . GLY A 1 203 ? 42.208 3.786 -52.827 1.00 94.00 203 GLY A N 1
ATOM 1559 C CA . GLY A 1 203 ? 42.121 3.234 -54.177 1.00 94.00 203 GLY A CA 1
ATOM 1560 C C . GLY A 1 203 ? 42.494 4.233 -55.283 1.00 94.00 203 GLY A C 1
ATOM 1561 O O . GLY A 1 203 ? 42.895 3.823 -56.370 1.00 94.00 203 GLY A O 1
ATOM 1562 N N . GLN A 1 204 ? 42.332 5.543 -55.075 1.00 93.25 204 GLN A N 1
ATOM 1563 C CA . GLN A 1 204 ? 42.821 6.558 -56.019 1.00 93.25 204 GLN A CA 1
ATOM 1564 C C . GLN A 1 204 ? 44.350 6.657 -55.991 1.00 93.25 204 GLN A C 1
ATOM 1566 O O . GLN A 1 204 ? 44.956 6.708 -57.058 1.00 93.25 204 GLN A O 1
ATOM 1571 N N . VAL A 1 205 ? 44.958 6.616 -54.802 1.00 93.69 205 VAL A N 1
ATOM 1572 C CA . VAL A 1 205 ? 46.418 6.550 -54.631 1.00 93.69 205 VAL A CA 1
ATOM 1573 C C . VAL A 1 205 ? 46.983 5.281 -55.271 1.00 93.69 205 VAL A C 1
ATOM 1575 O O . VAL A 1 205 ? 47.930 5.370 -56.045 1.00 93.69 205 VAL A O 1
ATOM 1578 N N . ASP A 1 206 ? 46.360 4.123 -55.043 1.00 92.00 206 ASP A N 1
ATOM 1579 C CA . ASP A 1 206 ? 46.790 2.850 -55.636 1.00 92.00 206 ASP A CA 1
ATOM 1580 C C . ASP A 1 206 ? 46.754 2.901 -57.171 1.00 92.00 206 ASP A C 1
ATOM 1582 O O . ASP A 1 206 ? 47.687 2.454 -57.834 1.00 92.00 206 ASP A O 1
ATOM 1586 N N . ARG A 1 207 ? 45.708 3.506 -57.759 1.00 90.06 207 ARG A N 1
ATOM 1587 C CA . ARG A 1 207 ? 45.618 3.708 -59.218 1.00 90.06 207 ARG A CA 1
ATOM 1588 C C . ARG A 1 207 ? 46.660 4.692 -59.746 1.00 90.06 207 ARG A C 1
ATOM 1590 O O . ARG A 1 207 ? 47.198 4.454 -60.821 1.00 90.06 207 ARG A O 1
ATOM 1597 N N . ALA A 1 208 ? 46.927 5.780 -59.024 1.00 88.56 208 ALA A N 1
ATOM 1598 C CA . ALA A 1 208 ? 47.954 6.748 -59.404 1.00 88.56 208 ALA A CA 1
ATOM 1599 C C . ALA A 1 208 ? 49.362 6.131 -59.348 1.00 88.56 208 ALA A C 1
ATOM 1601 O O . ALA A 1 208 ? 50.174 6.403 -60.223 1.00 88.56 208 ALA A O 1
ATOM 1602 N N . ASN A 1 209 ? 49.623 5.253 -58.375 1.00 80.94 209 ASN A N 1
ATOM 1603 C CA . ASN A 1 209 ? 50.891 4.533 -58.245 1.00 80.94 209 ASN A CA 1
ATOM 1604 C C . ASN A 1 209 ? 51.047 3.376 -59.246 1.00 80.94 209 ASN A C 1
ATOM 1606 O O . ASN A 1 209 ? 52.167 3.038 -59.611 1.00 80.94 209 ASN A O 1
ATOM 1610 N N . ALA A 1 210 ? 49.947 2.749 -59.675 1.00 81.00 210 ALA A N 1
ATOM 1611 C CA . ALA A 1 210 ? 49.958 1.691 -60.688 1.00 81.00 210 ALA A CA 1
ATOM 1612 C C . ALA A 1 210 ? 50.035 2.224 -62.129 1.00 81.00 210 ALA A C 1
ATOM 1614 O O . ALA A 1 210 ? 50.261 1.442 -63.055 1.00 81.00 210 ALA A O 1
ATOM 1615 N N . ALA A 1 211 ? 49.849 3.533 -62.340 1.00 71.25 211 ALA A N 1
ATOM 1616 C CA . ALA A 1 211 ? 50.236 4.148 -63.599 1.00 71.25 211 ALA A CA 1
ATOM 1617 C C . ALA A 1 211 ? 51.752 3.949 -63.748 1.00 71.25 211 ALA A C 1
ATOM 1619 O O . ALA A 1 211 ? 52.490 4.322 -62.832 1.00 71.25 211 ALA A O 1
ATOM 1620 N N . PRO A 1 212 ? 52.239 3.340 -64.845 1.00 61.19 212 PRO A N 1
ATOM 1621 C CA . PRO A 1 212 ? 53.672 3.243 -65.047 1.00 61.19 212 PRO A CA 1
ATOM 1622 C C . PRO A 1 212 ? 54.218 4.665 -64.973 1.00 61.19 212 PRO A C 1
ATOM 1624 O O . PRO A 1 212 ? 53.640 5.579 -65.573 1.00 61.19 212 PRO A O 1
ATOM 1627 N N . ALA A 1 213 ? 55.305 4.859 -64.225 1.00 60.12 213 ALA A N 1
ATOM 1628 C CA . ALA A 1 213 ? 56.193 5.979 -64.469 1.00 60.12 213 ALA A CA 1
ATOM 1629 C C . ALA A 1 213 ? 56.640 5.808 -65.921 1.00 60.12 213 ALA A C 1
ATOM 1631 O O . ALA A 1 213 ? 57.587 5.083 -66.198 1.00 60.12 213 ALA A O 1
ATOM 1632 N N . GLY A 1 214 ? 55.832 6.337 -66.844 1.00 51.47 214 GLY A N 1
ATOM 1633 C CA . GLY A 1 214 ? 56.116 6.334 -68.257 1.00 51.47 214 GLY A CA 1
ATOM 1634 C C . GLY A 1 214 ? 57.475 6.972 -68.361 1.00 51.47 214 GLY A C 1
ATOM 1635 O O . GLY A 1 214 ? 57.653 8.099 -67.896 1.00 51.47 214 GLY A O 1
ATOM 1636 N N . ASP A 1 215 ? 58.409 6.172 -68.850 1.00 49.03 215 ASP A N 1
ATOM 1637 C CA . ASP A 1 215 ? 59.776 6.527 -69.132 1.00 49.03 215 ASP A CA 1
ATOM 1638 C C . ASP A 1 215 ? 59.878 8.010 -69.495 1.00 49.03 215 ASP A C 1
ATOM 1640 O O . ASP A 1 215 ? 59.587 8.428 -70.616 1.00 49.03 215 ASP A O 1
ATOM 1644 N N . VAL A 1 216 ? 60.354 8.823 -68.548 1.00 52.41 216 VAL A N 1
ATOM 1645 C CA . VAL A 1 216 ? 61.119 10.019 -68.905 1.00 52.41 216 VAL A CA 1
ATOM 1646 C C . VAL A 1 216 ? 62.520 9.516 -69.250 1.00 52.41 216 VAL A C 1
ATOM 1648 O O . VAL A 1 216 ? 63.520 9.867 -68.629 1.00 52.41 216 VAL A O 1
ATOM 1651 N N . GLU A 1 217 ? 62.584 8.611 -70.225 1.00 47.03 217 GLU A N 1
ATOM 1652 C CA . GLU A 1 217 ? 63.814 8.248 -70.888 1.00 47.03 217 GLU A CA 1
ATOM 1653 C C . GLU A 1 217 ? 64.068 9.337 -71.935 1.00 47.03 217 GLU A C 1
ATOM 1655 O O . GLU A 1 217 ? 63.387 9.456 -72.948 1.00 47.03 217 GLU A O 1
ATOM 1660 N N . SER A 1 218 ? 65.053 10.177 -71.616 1.00 52.66 218 SER A N 1
ATOM 1661 C CA . SER A 1 218 ? 66.019 10.712 -72.574 1.00 52.66 218 SER A CA 1
ATOM 1662 C C . SER A 1 218 ? 65.453 11.475 -73.784 1.00 52.66 218 SER A C 1
ATOM 1664 O O . SER A 1 218 ? 65.309 10.943 -74.882 1.00 52.66 218 SER A O 1
ATOM 1666 N N . GLY A 1 219 ? 65.212 12.780 -73.610 1.00 54.31 219 GLY A N 1
ATOM 1667 C CA . GLY A 1 219 ? 64.737 13.623 -74.710 1.00 54.31 219 GLY A CA 1
ATOM 1668 C C . GLY A 1 219 ? 65.019 15.124 -74.648 1.00 54.31 219 GLY A C 1
ATOM 1669 O O . GLY A 1 219 ? 64.412 15.831 -75.437 1.00 54.31 219 GLY A O 1
ATOM 1670 N N . ASP A 1 220 ? 65.889 15.656 -73.771 1.00 53.34 220 ASP A N 1
ATOM 1671 C CA . ASP A 1 220 ? 66.384 17.044 -73.954 1.00 53.34 220 ASP A CA 1
ATOM 1672 C C . ASP A 1 220 ? 67.693 17.393 -73.204 1.00 53.34 220 ASP A C 1
ATOM 1674 O O . ASP A 1 220 ? 67.876 18.497 -72.696 1.00 53.34 220 ASP A O 1
ATOM 1678 N N . MET A 1 221 ? 68.675 16.482 -73.173 1.00 50.31 221 MET A N 1
ATOM 1679 C CA . MET A 1 221 ? 70.065 16.825 -72.795 1.00 50.31 221 MET A CA 1
ATOM 1680 C C . MET A 1 221 ? 70.871 17.428 -73.973 1.00 50.31 221 MET A C 1
ATOM 1682 O O . MET A 1 221 ? 72.094 17.327 -74.021 1.00 50.31 221 MET A O 1
ATOM 1686 N N . GLY A 1 222 ? 70.199 18.052 -74.950 1.00 54.97 222 GLY A N 1
ATOM 1687 C CA . GLY A 1 222 ? 70.811 18.568 -76.184 1.00 54.97 222 GLY A CA 1
ATOM 1688 C C . GLY A 1 222 ? 70.819 20.091 -76.354 1.00 54.97 222 GLY A C 1
ATOM 1689 O O . GLY A 1 222 ? 71.404 20.579 -77.320 1.00 54.97 222 GLY A O 1
ATOM 1690 N N . ARG A 1 223 ? 70.200 20.870 -75.455 1.00 57.47 223 ARG A N 1
ATOM 1691 C CA . ARG A 1 223 ? 69.854 22.280 -75.739 1.00 57.47 223 ARG A CA 1
ATOM 1692 C C . ARG A 1 223 ? 70.497 23.350 -74.847 1.00 57.47 223 ARG A C 1
ATOM 1694 O O . ARG A 1 223 ? 69.950 24.436 -74.720 1.00 57.47 223 ARG A O 1
ATOM 1701 N N . TRP A 1 224 ? 71.681 23.088 -74.286 1.00 52.19 224 TRP A N 1
ATOM 1702 C CA . TRP A 1 224 ? 72.446 24.093 -73.513 1.00 52.19 224 TRP A CA 1
ATOM 1703 C C . TRP A 1 224 ? 73.898 24.298 -73.966 1.00 52.19 224 TRP A C 1
ATOM 1705 O O . TRP A 1 224 ? 74.717 24.833 -73.224 1.00 52.19 224 TRP A O 1
ATOM 1715 N N . ARG A 1 225 ? 74.257 23.907 -75.196 1.00 55.97 225 ARG A N 1
ATOM 1716 C CA . ARG A 1 225 ? 75.627 24.112 -75.698 1.00 55.97 225 ARG A CA 1
ATOM 1717 C C . ARG A 1 225 ? 75.687 24.645 -77.132 1.00 55.97 225 ARG A C 1
ATOM 1719 O O . ARG A 1 225 ? 76.408 24.078 -77.944 1.00 55.97 225 ARG A O 1
ATOM 1726 N N . ARG A 1 226 ? 74.949 25.722 -77.452 1.00 51.53 226 ARG A N 1
ATOM 1727 C CA . ARG A 1 226 ? 75.274 26.640 -78.571 1.00 51.53 226 ARG A CA 1
ATOM 1728 C C . ARG A 1 226 ? 74.421 27.923 -78.569 1.00 51.53 226 ARG A C 1
ATOM 1730 O O . ARG A 1 226 ? 73.360 27.950 -79.175 1.00 51.53 226 ARG A O 1
ATOM 1737 N N . ALA A 1 227 ? 74.921 28.960 -77.910 1.00 47.38 227 ALA A N 1
ATOM 1738 C CA . ALA A 1 227 ? 74.732 30.394 -78.186 1.00 47.38 227 ALA A CA 1
ATOM 1739 C C . ALA A 1 227 ? 75.555 31.094 -77.088 1.00 47.38 227 ALA A C 1
ATOM 1741 O O . ALA A 1 227 ? 75.210 30.968 -75.919 1.00 47.38 227 ALA A O 1
ATOM 1742 N N . SER A 1 228 ? 76.834 31.368 -77.365 1.00 47.16 228 SER A N 1
ATOM 1743 C CA . SER A 1 228 ? 77.341 32.700 -77.747 1.00 47.16 228 SER A CA 1
ATOM 1744 C C . SER A 1 228 ? 77.180 33.711 -76.624 1.00 47.16 228 SER A C 1
ATOM 1746 O O . SER A 1 228 ? 76.032 34.129 -76.383 1.00 47.16 228 SER A O 1
#